Protein AF-A0A8H6C492-F1 (afdb_monomer)

Foldseek 3Di:
DDDPPVVVVVVVVVVVVVVVVVVCVLCVCVVPHDPCPDPLVPDPQWAFPDVVCVVPDDSSVRSSCCVSPVVRTDDDPPPDPDAFEAEAEALAQDFDDPPDDPVVVVVSVVSLQVLQVVVVVCCVVRVGQAYEYDANQYQPPPDDPVRVVVSVCSNQVRNPVPDDDLDDPPDPGGDSVDHHYYYDHDCRNLDDFQAEAEAEAACVLVDDDDPDCVSVVVRVVVLCCVCPPVPVPRPGEYEYEYAADDDADDPQPDGHDPDPDDPDDDDDDSPPDAHYEYEYEDVQQKDKWKFAQAPNDTHIHRDFDPHPGGIYIYIYFHDPPVVNQGKDWDDADQHFDPDPDDDTDGDGDATWIDGNVRDTDGDDD

Radius of gyration: 34.73 Å; Cα contacts (8 Å, |Δi|>4): 494; chains: 1; bounding box: 78×54×89 Å

Mean predicted aligned error: 18.66 Å

Secondary structure (DSSP, 8-state):
-PPPHHHHHHHHHHHHHHHHHHHHHHHHHHHHS-GGGSTTTTPPP--BS-HHHHHHS-HHHHHHHHHH-GGGB-----------EEEE---------TTS-HHHHHHHHHHHHHHHHHHHHHHHHH--SEEEEES-SS--TT--HHHHHHHHHHIIIII-TT---S--TT-SS--TTSPEEEEEPPHHHH--PPPEEEEE---GGGSSSPS-HHHHHHHHHHHHHHHHTSSTT--SEEEEE-SSPPP--BTTBSS-----PPS--PPPGGG---SEEEEE-SSSS-EEEEEEEETTEEEEESS----SSPPEEEEEPPP-SGGGT-EE------B----SSS----B----EEEETTTEEEE---

pLDDT: mean 71.45, std 18.24, range [24.02, 95.75]

Organism: Candida albicans (NCBI:txid5476)

Solvent-accessible surface area (backbone atoms only — not comparable to full-atom values): 21894 Å² total; per-residue (Å²): 133,84,78,52,72,70,57,49,54,51,50,55,50,50,51,51,51,51,52,52,49,50,53,40,72,74,42,38,63,66,75,77,40,64,61,86,80,34,89,67,53,90,47,79,90,51,56,45,65,48,63,67,53,61,74,75,42,58,66,70,56,39,30,55,48,26,72,74,35,62,90,42,34,47,80,74,86,73,86,66,90,69,86,41,72,43,80,43,69,56,69,51,52,72,86,81,55,97,84,54,51,69,71,57,50,51,48,47,52,50,49,40,45,49,52,14,49,50,46,56,50,47,47,72,74,63,66,39,56,30,35,36,36,65,10,25,52,28,69,50,54,97,57,53,73,69,56,51,48,54,44,52,50,44,49,42,68,39,36,44,74,85,74,66,72,55,75,49,100,89,50,99,62,65,53,80,93,50,43,49,75,45,82,48,82,26,66,41,40,77,33,88,61,68,52,77,44,81,43,81,44,77,52,70,52,73,49,80,87,65,96,54,63,67,55,32,53,50,53,50,52,51,53,48,38,52,53,70,63,55,62,57,77,70,81,42,42,37,40,40,38,33,50,67,64,78,90,60,64,71,74,77,48,77,75,55,81,88,76,81,71,73,89,89,76,80,83,80,79,84,77,82,67,73,49,37,40,36,41,24,29,82,75,35,70,43,43,72,35,21,35,25,33,52,97,94,39,80,46,68,36,82,57,85,56,99,40,91,42,65,49,31,39,39,39,30,45,20,29,72,51,80,92,50,51,27,47,51,70,36,83,58,58,72,52,75,64,88,54,98,70,93,56,84,66,80,56,85,56,64,46,46,35,46,40,75,82,83,52,71,50,80,63,87,132

Nearest PDB structures (foldseek):
  4fgs-assembly1_C  TM=3.324E-01  e=4.497E-01  Rhizobium etli CFN 42
  3j95-assembly1_A  TM=3.646E-01  e=5.135E+00  Cricetulus griseus

Structure (mmCIF, N/CA/C/O backbone):
data_AF-A0A8H6C492-F1
#
_entry.id   AF-A0A8H6C492-F1
#
loop_
_atom_site.group_PDB
_atom_site.id
_atom_site.type_symbol
_atom_site.label_atom_id
_atom_site.label_alt_id
_atom_site.label_comp_id
_atom_site.label_asym_id
_atom_site.label_entity_id
_atom_site.label_seq_id
_atom_site.pdbx_PDB_ins_code
_atom_site.Cartn_x
_atom_site.Cartn_y
_atom_site.Cartn_z
_atom_site.occupancy
_atom_site.B_iso_or_equiv
_atom_site.auth_seq_id
_atom_site.auth_comp_id
_atom_site.auth_asym_id
_atom_site.auth_atom_id
_atom_site.pdbx_PDB_model_num
ATOM 1 N N . MET A 1 1 ? 28.343 -29.530 -36.010 1.00 50.66 1 MET A N 1
ATOM 2 C CA . MET A 1 1 ? 27.289 -29.736 -37.029 1.00 50.66 1 MET A CA 1
ATOM 3 C C . MET A 1 1 ? 27.347 -28.571 -38.001 1.00 50.66 1 MET A C 1
ATOM 5 O O . MET A 1 1 ? 27.174 -27.442 -37.563 1.00 50.66 1 MET A O 1
ATOM 9 N N . ALA A 1 2 ? 27.680 -28.812 -39.270 1.00 68.75 2 ALA A N 1
ATOM 10 C CA . ALA A 1 2 ? 27.713 -27.751 -40.275 1.00 68.75 2 ALA A CA 1
ATOM 11 C C . ALA A 1 2 ? 26.275 -27.343 -40.634 1.00 68.75 2 ALA A C 1
ATOM 13 O O . ALA A 1 2 ? 25.444 -28.198 -40.939 1.00 68.75 2 ALA A O 1
ATOM 14 N N . ILE A 1 3 ? 25.977 -26.046 -40.549 1.00 74.38 3 ILE A N 1
ATOM 15 C CA . ILE A 1 3 ? 24.669 -25.483 -40.901 1.00 74.38 3 ILE A CA 1
ATOM 16 C C . ILE A 1 3 ? 24.440 -25.702 -42.402 1.00 74.38 3 ILE A C 1
ATOM 18 O O . ILE A 1 3 ? 25.316 -25.412 -43.216 1.00 74.38 3 ILE A O 1
ATOM 22 N N . SER A 1 4 ? 23.266 -26.225 -42.769 1.00 89.00 4 SER A N 1
ATOM 23 C CA . SER A 1 4 ? 22.880 -26.433 -44.170 1.00 89.00 4 SER A CA 1
ATOM 24 C C . SER A 1 4 ? 23.018 -25.130 -44.976 1.00 89.00 4 SER A C 1
ATOM 26 O O . SER A 1 4 ? 22.599 -24.080 -44.481 1.00 89.00 4 SER A O 1
ATOM 28 N N . PRO A 1 5 ? 23.517 -25.165 -46.229 1.00 87.50 5 PRO A N 1
ATOM 29 C CA . PRO A 1 5 ? 23.661 -23.973 -47.071 1.00 87.50 5 PRO A CA 1
ATOM 30 C C . PRO A 1 5 ? 22.364 -23.165 -47.212 1.00 87.50 5 PRO A C 1
ATOM 32 O O . PRO A 1 5 ? 22.397 -21.939 -47.258 1.00 87.50 5 PRO A O 1
ATOM 35 N N . LYS A 1 6 ? 21.209 -23.847 -47.208 1.00 88.38 6 LYS A N 1
ATOM 36 C CA . LYS A 1 6 ? 19.886 -23.206 -47.258 1.00 88.38 6 LYS A CA 1
ATOM 37 C C . LYS A 1 6 ? 19.548 -22.454 -45.969 1.00 88.38 6 LYS A C 1
ATOM 39 O O . LYS A 1 6 ? 18.967 -21.378 -46.028 1.00 88.38 6 LYS A O 1
ATOM 44 N N . ILE A 1 7 ? 19.926 -23.008 -44.815 1.00 89.06 7 ILE A N 1
ATOM 45 C CA . ILE A 1 7 ? 19.721 -22.363 -43.511 1.00 89.06 7 ILE A CA 1
ATOM 46 C C . ILE A 1 7 ? 20.657 -21.160 -43.380 1.00 89.06 7 ILE A C 1
ATOM 48 O O . ILE A 1 7 ? 20.220 -20.108 -42.931 1.00 89.06 7 ILE A O 1
ATOM 52 N N . LYS A 1 8 ? 21.909 -21.276 -43.841 1.00 91.62 8 LYS A N 1
ATOM 53 C CA . LYS A 1 8 ? 22.848 -20.149 -43.867 1.00 91.62 8 LYS A CA 1
ATOM 54 C C . LYS A 1 8 ? 22.315 -18.990 -44.718 1.00 91.62 8 LYS A C 1
ATOM 56 O O . LYS A 1 8 ? 22.259 -17.874 -44.227 1.00 91.62 8 LYS A O 1
ATOM 61 N N . ALA A 1 9 ? 21.836 -19.268 -45.932 1.00 92.06 9 ALA A N 1
ATOM 62 C CA . ALA A 1 9 ? 21.255 -18.240 -46.799 1.00 92.06 9 ALA A CA 1
ATOM 63 C C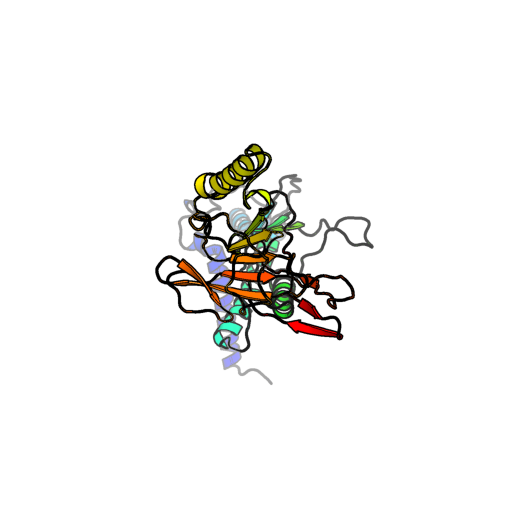 . ALA A 1 9 ? 20.027 -17.548 -46.172 1.00 92.06 9 ALA A C 1
ATOM 65 O O . ALA A 1 9 ? 19.858 -16.342 -46.320 1.00 92.06 9 ALA A O 1
ATOM 66 N N . LEU A 1 10 ? 19.188 -18.296 -45.444 1.00 93.62 10 LEU A N 1
ATOM 67 C CA . LEU A 1 10 ? 18.054 -17.742 -44.696 1.00 93.62 10 LEU A CA 1
ATOM 68 C C . LEU A 1 10 ? 18.497 -16.836 -43.542 1.00 93.62 10 LEU A C 1
ATOM 70 O O . LEU A 1 10 ? 17.907 -15.777 -43.344 1.00 93.62 10 LEU A O 1
ATOM 74 N N . VAL A 1 11 ? 19.527 -17.240 -42.796 1.00 92.88 11 VAL A N 1
ATOM 75 C CA . VAL A 1 11 ? 20.102 -16.429 -41.714 1.00 92.88 11 VAL A CA 1
ATOM 76 C C . VAL A 1 11 ? 20.722 -15.155 -42.281 1.00 92.88 11 VAL A C 1
ATOM 78 O O . VAL A 1 11 ? 20.399 -14.076 -41.797 1.00 92.88 11 VAL A O 1
ATOM 81 N N . ASP A 1 12 ? 21.521 -15.262 -43.344 1.00 93.94 12 ASP A N 1
ATOM 82 C CA . ASP A 1 12 ? 22.146 -14.112 -44.003 1.00 93.94 12 ASP A CA 1
ATOM 83 C C . ASP A 1 12 ? 21.075 -13.124 -44.506 1.00 93.94 12 ASP A C 1
ATOM 85 O O . ASP A 1 12 ? 21.171 -11.921 -44.262 1.00 93.94 12 ASP A O 1
ATOM 89 N N . LEU A 1 13 ? 19.999 -13.627 -45.125 1.00 95.19 13 LEU A N 1
ATOM 90 C CA . LEU A 1 13 ? 18.864 -12.808 -45.556 1.00 95.19 13 LEU A CA 1
ATOM 91 C C . LEU A 1 13 ? 18.167 -12.120 -44.373 1.00 95.19 13 LEU A C 1
ATOM 93 O O . LEU A 1 13 ? 17.889 -10.923 -44.438 1.00 95.19 13 LEU A O 1
ATOM 97 N N . ALA A 1 14 ? 17.900 -12.850 -43.288 1.00 93.94 14 ALA A N 1
ATOM 98 C CA . ALA A 1 14 ? 17.276 -12.291 -42.090 1.00 93.94 14 ALA A CA 1
ATOM 99 C C . ALA A 1 14 ? 18.156 -11.211 -41.441 1.00 93.94 14 ALA A C 1
ATOM 101 O O . ALA A 1 14 ? 17.642 -10.181 -41.007 1.00 93.94 14 ALA A O 1
ATOM 102 N N . THR A 1 15 ? 19.477 -11.401 -41.424 1.00 94.50 15 THR A N 1
ATOM 103 C CA . THR A 1 15 ? 20.434 -10.400 -40.942 1.00 94.50 15 THR A CA 1
ATOM 104 C C . THR A 1 15 ? 20.431 -9.153 -41.822 1.00 94.50 15 THR A C 1
ATOM 106 O O . THR A 1 15 ? 20.362 -8.047 -41.291 1.00 94.50 15 THR A O 1
ATOM 109 N N . VAL A 1 16 ? 20.435 -9.301 -43.151 1.00 95.75 16 VAL A N 1
ATOM 110 C CA . VAL A 1 16 ? 20.345 -8.157 -44.076 1.00 95.75 16 VAL A CA 1
ATOM 111 C C . VAL A 1 16 ? 19.038 -7.390 -43.866 1.00 95.75 16 VAL A C 1
ATOM 113 O O . VAL A 1 16 ? 19.063 -6.168 -43.734 1.00 95.75 16 VAL A O 1
ATOM 116 N N . ILE A 1 17 ? 17.907 -8.093 -43.756 1.00 94.44 17 ILE A N 1
ATOM 117 C CA . ILE A 1 17 ? 16.604 -7.476 -43.473 1.00 94.44 17 ILE A CA 1
ATOM 118 C C . ILE A 1 17 ? 16.629 -6.743 -42.127 1.00 94.44 17 ILE A C 1
ATOM 120 O O . ILE A 1 17 ? 16.149 -5.615 -42.042 1.00 94.44 17 ILE A O 1
ATOM 124 N N . ALA A 1 18 ? 17.222 -7.335 -41.088 1.00 92.25 18 ALA A N 1
ATOM 125 C CA . ALA A 1 18 ? 17.340 -6.702 -39.778 1.00 92.25 18 ALA A CA 1
ATOM 126 C C . ALA A 1 18 ? 18.204 -5.431 -39.820 1.00 92.25 18 ALA A C 1
ATOM 128 O O . ALA A 1 18 ? 17.845 -4.436 -39.190 1.00 92.25 18 ALA A O 1
ATOM 129 N N . ILE A 1 19 ? 19.309 -5.433 -40.573 1.00 93.00 19 ILE A N 1
ATOM 130 C CA . ILE A 1 19 ? 20.158 -4.248 -40.770 1.00 93.00 19 ILE A CA 1
ATOM 131 C C . ILE A 1 19 ? 19.373 -3.149 -41.494 1.00 93.00 19 ILE A C 1
ATOM 133 O O . ILE A 1 19 ? 19.362 -2.007 -41.035 1.00 93.00 19 ILE A O 1
ATOM 137 N N . LEU A 1 20 ? 18.672 -3.494 -42.579 1.00 92.12 20 LEU A N 1
ATOM 138 C CA . LEU A 1 20 ? 17.857 -2.546 -43.345 1.00 92.12 20 LEU A CA 1
ATOM 139 C C . LEU A 1 20 ? 16.705 -1.973 -42.513 1.00 92.12 20 LEU A C 1
ATOM 141 O O . LEU A 1 20 ? 16.455 -0.773 -42.573 1.00 92.12 20 LEU A O 1
ATOM 145 N N . LEU A 1 21 ? 16.038 -2.798 -41.703 1.00 91.75 21 LEU A N 1
ATOM 146 C CA . LEU A 1 21 ? 14.983 -2.354 -40.790 1.00 91.75 21 LEU A CA 1
ATOM 147 C C . LEU A 1 21 ? 15.521 -1.441 -39.693 1.00 91.75 21 LEU A C 1
ATOM 149 O O . LEU A 1 21 ? 14.893 -0.430 -39.404 1.00 91.75 21 LEU A O 1
ATOM 153 N N . ASN A 1 22 ? 16.675 -1.755 -39.099 1.00 87.75 22 ASN A N 1
ATOM 154 C CA . ASN A 1 22 ? 17.296 -0.868 -38.115 1.00 87.75 22 ASN A CA 1
ATOM 155 C C . ASN A 1 22 ? 17.649 0.476 -38.754 1.00 87.75 22 ASN A C 1
ATOM 157 O O . ASN A 1 22 ? 17.287 1.516 -38.212 1.00 87.75 22 ASN A O 1
ATOM 161 N N . PHE A 1 23 ? 18.283 0.463 -39.930 1.00 88.06 23 PHE A N 1
ATOM 162 C CA . PHE A 1 23 ? 18.570 1.688 -40.674 1.00 88.06 23 PHE A CA 1
ATOM 163 C C . PHE A 1 23 ? 17.286 2.478 -40.953 1.00 88.06 23 PHE A C 1
ATOM 165 O O . PHE A 1 23 ? 17.216 3.667 -40.658 1.00 88.06 23 PHE A O 1
ATOM 172 N N . PHE A 1 24 ? 16.237 1.808 -41.433 1.00 88.94 24 PHE A N 1
ATOM 173 C CA . PHE A 1 24 ? 14.946 2.443 -41.640 1.00 88.94 24 PHE A CA 1
ATOM 174 C C . PHE A 1 24 ? 14.410 3.049 -40.342 1.00 88.94 24 PHE A C 1
ATOM 176 O O . PHE A 1 24 ? 14.103 4.222 -40.343 1.00 88.94 24 PHE A O 1
ATOM 183 N N . VAL A 1 25 ? 14.368 2.343 -39.213 1.00 85.75 25 VAL A N 1
ATOM 184 C CA . VAL A 1 25 ? 13.825 2.884 -37.949 1.00 85.75 25 VAL A CA 1
ATOM 185 C C . VAL A 1 25 ? 14.547 4.155 -37.482 1.00 85.75 25 VAL A C 1
ATOM 187 O O . VAL A 1 25 ? 13.892 5.060 -36.971 1.00 85.75 25 VAL A O 1
ATOM 190 N N . TYR A 1 26 ? 15.864 4.260 -37.672 1.00 82.69 26 TYR A N 1
ATOM 191 C CA . TYR A 1 26 ? 16.614 5.460 -37.279 1.00 82.69 26 TYR A CA 1
ATOM 192 C C . TYR A 1 26 ? 16.479 6.619 -38.275 1.00 82.69 26 TYR A C 1
ATOM 194 O O . TYR A 1 26 ? 16.506 7.779 -37.873 1.00 82.69 26 TYR A O 1
ATOM 202 N N . PHE A 1 27 ? 16.306 6.327 -39.564 1.00 85.19 27 PHE A N 1
ATOM 203 C CA . PHE A 1 27 ? 16.286 7.345 -40.618 1.00 85.19 27 PHE A CA 1
ATOM 204 C C . PHE A 1 27 ? 14.916 7.519 -41.286 1.00 85.19 27 PHE A C 1
ATOM 206 O O . PHE A 1 27 ? 14.783 8.356 -42.176 1.00 85.19 27 PHE A O 1
ATOM 213 N N . TYR A 1 28 ? 13.876 6.798 -40.847 1.00 85.69 28 TYR A N 1
ATOM 214 C CA . TYR A 1 28 ? 12.549 6.842 -41.464 1.00 85.69 28 TYR A CA 1
ATOM 215 C C . TYR A 1 28 ? 12.003 8.264 -41.546 1.00 85.69 28 TYR A C 1
ATOM 217 O O . TYR A 1 28 ? 11.461 8.577 -42.603 1.00 85.69 28 TYR A O 1
ATOM 225 N N . PRO A 1 29 ? 12.169 9.157 -40.540 1.00 81.75 29 PRO A N 1
ATOM 226 C CA . PRO A 1 29 ? 11.608 10.493 -40.645 1.00 81.75 29 PRO A CA 1
ATOM 227 C C . PRO A 1 29 ? 12.196 11.264 -41.833 1.00 81.75 29 PRO A C 1
ATOM 229 O O . PRO A 1 29 ? 11.441 11.978 -42.477 1.00 81.75 29 PRO A O 1
ATOM 232 N N . ASP A 1 30 ? 13.476 11.045 -42.167 1.00 80.69 30 ASP A N 1
ATOM 233 C CA . ASP A 1 30 ? 14.164 11.627 -43.335 1.00 80.69 30 ASP A CA 1
ATOM 234 C C . ASP A 1 30 ? 13.737 10.965 -44.649 1.00 80.69 30 ASP A C 1
ATOM 236 O O . ASP A 1 30 ? 13.636 11.615 -45.682 1.00 80.69 30 ASP A O 1
ATOM 240 N N . ILE A 1 31 ? 13.503 9.650 -44.611 1.00 84.50 31 ILE A N 1
ATOM 241 C CA . ILE A 1 31 ? 13.160 8.851 -45.793 1.00 84.50 31 ILE A CA 1
ATOM 242 C C . ILE A 1 31 ? 11.726 9.143 -46.253 1.00 84.50 31 ILE A C 1
ATOM 244 O O . ILE A 1 31 ? 11.464 9.149 -47.455 1.00 84.50 31 ILE A O 1
ATOM 248 N N . VAL A 1 32 ? 10.789 9.348 -45.317 1.00 88.38 32 VAL A N 1
ATOM 249 C CA . VAL A 1 32 ? 9.356 9.483 -45.637 1.00 88.38 32 VAL A CA 1
ATOM 250 C C . VAL A 1 32 ? 8.801 10.902 -45.512 1.00 88.38 32 VAL A C 1
ATOM 252 O O . VAL A 1 32 ? 7.682 11.130 -45.968 1.00 88.38 32 VAL A O 1
ATOM 255 N N . ASN A 1 33 ? 9.535 11.858 -44.926 1.00 83.88 33 ASN A N 1
ATOM 256 C CA . ASN A 1 33 ? 9.077 13.246 -44.798 1.00 83.88 33 ASN A CA 1
ATOM 257 C C . ASN A 1 33 ? 10.044 14.246 -45.451 1.00 83.88 33 ASN A C 1
ATOM 259 O O . ASN A 1 33 ? 11.243 13.993 -45.522 1.00 83.88 33 ASN A O 1
ATOM 263 N N . PRO A 1 34 ? 9.549 15.425 -45.874 1.00 84.62 34 PRO A N 1
ATOM 264 C CA . PRO A 1 34 ? 10.407 16.548 -46.242 1.00 84.62 34 PRO A CA 1
ATOM 265 C C . PRO A 1 34 ? 11.320 16.963 -45.082 1.00 84.62 34 PRO A C 1
ATOM 267 O O . PRO A 1 34 ? 10.886 16.976 -43.926 1.00 84.62 34 PRO A O 1
ATOM 270 N N . THR A 1 35 ? 12.550 17.380 -45.400 1.00 77.12 35 THR A N 1
ATOM 271 C CA . THR A 1 35 ? 13.584 17.753 -44.420 1.00 77.12 35 THR A CA 1
ATOM 272 C C . THR A 1 35 ? 13.089 18.776 -43.398 1.00 77.12 35 THR A C 1
ATOM 274 O O . THR A 1 35 ? 13.396 18.639 -42.223 1.00 77.12 35 THR A O 1
ATOM 277 N N . GLU A 1 36 ? 12.253 19.733 -43.811 1.00 82.12 36 GLU A N 1
ATOM 278 C CA . GLU A 1 36 ? 11.672 20.795 -42.968 1.00 82.12 36 GLU A CA 1
ATOM 279 C C . GLU A 1 36 ? 10.855 20.284 -41.770 1.00 82.12 36 GLU A C 1
ATOM 281 O O . GLU A 1 36 ? 10.682 20.996 -40.784 1.00 82.12 36 GLU A O 1
ATOM 286 N N . LYS A 1 37 ? 10.338 19.052 -41.847 1.00 79.12 37 LYS A N 1
ATOM 287 C CA . LYS A 1 37 ? 9.547 18.424 -40.777 1.00 79.12 37 LYS A CA 1
ATOM 288 C C . LYS A 1 37 ? 10.388 17.589 -39.815 1.00 79.12 37 LYS A C 1
ATOM 290 O O . LYS A 1 37 ? 9.838 16.986 -38.895 1.00 79.12 37 LYS A O 1
ATOM 295 N N . CYS A 1 38 ? 11.691 17.496 -40.049 1.00 78.56 38 CYS A N 1
ATOM 296 C CA . CYS A 1 38 ? 12.574 16.655 -39.261 1.00 78.56 38 CYS A CA 1
ATOM 297 C C . CYS A 1 38 ? 13.261 17.454 -38.153 1.00 78.56 38 CYS A C 1
ATOM 299 O O . CYS A 1 38 ? 13.630 18.608 -38.343 1.00 78.56 38 CYS A O 1
ATOM 301 N N . ASN A 1 39 ? 13.524 16.804 -37.017 1.00 69.19 39 ASN A N 1
ATOM 302 C CA . ASN A 1 39 ? 14.159 17.436 -35.852 1.00 69.19 39 ASN A CA 1
ATOM 303 C C . ASN A 1 39 ? 15.586 17.956 -36.116 1.00 69.19 39 ASN A C 1
ATOM 305 O O . ASN A 1 39 ? 16.114 18.712 -35.308 1.00 69.19 39 ASN A O 1
ATOM 309 N N . TRP A 1 40 ? 16.226 17.544 -37.215 1.00 76.69 40 TRP A N 1
ATOM 310 C CA . TRP A 1 40 ? 17.537 18.050 -37.634 1.00 76.69 40 TRP A CA 1
ATOM 311 C C . TRP A 1 40 ? 17.466 19.289 -38.538 1.00 76.69 40 TRP A C 1
ATOM 313 O O . TRP A 1 40 ? 18.508 19.868 -38.838 1.00 76.69 40 TRP A O 1
ATOM 323 N N . TYR A 1 41 ? 16.281 19.720 -38.981 1.00 75.62 41 TYR A N 1
ATOM 324 C CA . TYR A 1 41 ? 16.134 20.959 -39.743 1.00 75.62 41 TYR A CA 1
ATOM 325 C C . TYR A 1 41 ? 16.502 22.162 -38.869 1.00 75.62 41 TYR A C 1
ATOM 327 O O . TYR A 1 41 ? 15.907 22.365 -37.814 1.00 75.62 41 TYR A O 1
ATOM 335 N N . ASN A 1 42 ? 17.502 22.939 -39.296 1.00 77.88 42 ASN A N 1
ATOM 336 C CA . ASN A 1 42 ? 18.112 24.030 -38.522 1.00 77.88 42 ASN A CA 1
ATOM 337 C C . ASN A 1 42 ? 18.696 23.610 -37.159 1.00 77.88 42 ASN A C 1
ATOM 339 O O . ASN A 1 42 ? 18.885 24.458 -36.285 1.00 77.88 42 ASN A O 1
ATOM 343 N N . ALA A 1 43 ? 18.993 22.322 -36.954 1.00 75.94 43 ALA A N 1
ATOM 344 C CA . ALA A 1 43 ? 19.703 21.899 -35.755 1.00 75.94 43 ALA A CA 1
ATOM 345 C C . ALA A 1 43 ? 21.140 22.459 -35.761 1.00 75.94 43 ALA A C 1
ATOM 347 O O . ALA A 1 43 ? 21.766 22.519 -36.823 1.00 75.94 43 ALA A O 1
ATOM 348 N N . PRO A 1 44 ? 21.681 22.862 -34.597 1.00 80.00 44 PRO A N 1
ATOM 349 C CA . PRO A 1 44 ? 23.054 23.343 -34.503 1.00 80.00 44 PRO A CA 1
ATOM 350 C C . PRO A 1 44 ? 24.032 22.251 -34.937 1.00 80.00 44 PRO A C 1
ATOM 352 O O . PRO A 1 44 ? 23.867 21.095 -34.539 1.00 80.00 44 PRO A O 1
ATOM 355 N N . GLU A 1 45 ? 25.056 22.620 -35.710 1.00 81.50 45 GLU A N 1
ATOM 356 C CA . GLU A 1 45 ? 26.087 21.681 -36.156 1.00 81.50 45 GLU A CA 1
ATOM 357 C C . GLU A 1 45 ? 26.743 20.977 -34.962 1.00 81.50 45 GLU A C 1
ATOM 359 O O . GLU A 1 45 ? 27.189 21.602 -34.001 1.00 81.50 45 GLU A O 1
ATOM 364 N N . GLN A 1 46 ? 26.771 19.651 -35.021 1.00 82.12 46 GLN A N 1
ATOM 365 C CA . GLN A 1 46 ? 27.345 18.752 -34.037 1.00 82.12 46 GLN A CA 1
ATOM 366 C C . GLN A 1 46 ? 28.509 18.000 -34.671 1.00 82.12 46 GLN A C 1
ATOM 368 O O . GLN A 1 46 ? 28.438 17.529 -35.807 1.00 82.12 46 GLN A O 1
ATOM 373 N N . LYS A 1 47 ? 29.573 17.811 -33.897 1.00 85.62 47 LYS A N 1
ATOM 374 C CA . LYS A 1 47 ? 30.702 16.973 -34.293 1.00 85.62 47 LYS A CA 1
ATOM 375 C C . LYS A 1 47 ? 30.609 15.607 -33.639 1.00 85.62 47 LYS A C 1
ATOM 377 O O . LYS A 1 47 ? 30.046 15.442 -32.553 1.00 85.62 47 LYS A O 1
ATOM 382 N N . SER A 1 48 ? 31.172 14.608 -34.309 1.00 86.44 48 SER A N 1
ATOM 383 C CA . SER A 1 48 ? 31.369 13.300 -33.707 1.00 86.44 48 SER A CA 1
ATOM 384 C C . SER A 1 48 ? 32.663 13.251 -32.895 1.00 86.44 48 SER A C 1
ATOM 386 O O . SER A 1 48 ? 33.678 13.805 -33.313 1.00 86.44 48 SER A O 1
ATOM 388 N N . LYS A 1 49 ? 32.667 12.475 -31.805 1.00 87.44 49 LYS A N 1
ATOM 389 C CA . LYS A 1 49 ? 33.874 12.062 -31.067 1.00 87.44 49 LYS A CA 1
ATOM 390 C C . LYS A 1 49 ? 34.925 11.395 -31.971 1.00 87.44 49 LYS A C 1
ATOM 392 O O . LYS A 1 49 ? 36.112 11.403 -31.654 1.00 87.44 49 LYS A O 1
ATOM 397 N N . TYR A 1 50 ? 34.505 10.791 -33.086 1.00 87.62 50 TYR A N 1
ATOM 398 C CA . TYR A 1 50 ? 35.403 10.128 -34.028 1.00 87.62 50 TYR A CA 1
ATOM 399 C C . TYR A 1 50 ? 35.759 11.058 -35.189 1.00 87.62 50 TYR A C 1
ATOM 401 O O . TYR A 1 50 ? 34.957 11.285 -36.095 1.00 87.62 50 TYR A O 1
ATOM 409 N N . THR A 1 51 ? 37.008 11.522 -35.210 1.00 85.81 51 THR A N 1
ATOM 410 C CA . THR A 1 51 ? 37.549 12.415 -36.250 1.00 85.81 51 THR A CA 1
ATOM 411 C C . THR A 1 51 ? 37.407 11.853 -37.667 1.00 85.81 51 THR A C 1
ATOM 413 O O . THR A 1 51 ? 37.181 12.609 -38.607 1.00 85.81 51 THR A O 1
ATOM 416 N N . PHE A 1 52 ? 37.459 10.527 -37.834 1.00 89.69 52 PHE A N 1
ATOM 417 C CA . PHE A 1 52 ? 37.223 9.870 -39.122 1.00 89.69 52 PHE A CA 1
ATOM 418 C C . PHE A 1 52 ? 35.832 10.175 -39.698 1.00 89.69 52 PHE A C 1
ATOM 420 O O . PHE A 1 52 ? 35.724 10.405 -40.900 1.00 89.69 52 PHE A O 1
ATOM 427 N N . LEU A 1 53 ? 34.783 10.206 -38.868 1.00 86.62 53 LEU A N 1
ATOM 428 C CA . LEU A 1 53 ? 33.424 10.503 -39.333 1.00 86.62 53 LEU A CA 1
ATOM 429 C C . LEU A 1 53 ? 33.313 11.960 -39.783 1.00 86.62 53 LEU A C 1
ATOM 431 O O . LEU A 1 53 ? 32.760 12.222 -40.843 1.00 86.62 53 LEU A O 1
ATOM 435 N N . ASN A 1 54 ? 33.920 12.881 -39.033 1.00 86.44 54 ASN A N 1
ATOM 436 C CA . ASN A 1 54 ? 33.911 14.310 -39.357 1.00 86.44 54 ASN A CA 1
ATOM 437 C C . ASN A 1 54 ? 34.676 14.627 -40.653 1.00 86.44 54 ASN A C 1
ATOM 439 O O . ASN A 1 54 ? 34.312 15.553 -41.367 1.00 86.44 54 ASN A O 1
ATOM 443 N N . ASN A 1 55 ? 35.731 13.865 -40.958 1.00 88.25 55 ASN A N 1
ATOM 444 C CA . ASN A 1 55 ? 36.586 14.122 -42.119 1.00 88.25 55 ASN A CA 1
ATOM 445 C C . ASN A 1 55 ? 36.094 13.447 -43.410 1.00 88.25 55 ASN A C 1
ATOM 447 O O . ASN A 1 55 ? 36.466 13.888 -44.493 1.00 88.25 55 ASN A O 1
ATOM 451 N N . ASN A 1 56 ? 35.314 12.363 -43.310 1.00 91.00 56 ASN A N 1
ATOM 452 C CA . ASN A 1 56 ? 34.925 11.546 -44.468 1.00 91.00 56 ASN A CA 1
ATOM 453 C C . ASN A 1 56 ? 33.431 11.610 -44.813 1.00 91.00 56 ASN A C 1
ATOM 455 O O . ASN A 1 56 ? 33.041 11.101 -45.863 1.00 91.00 56 ASN A O 1
ATOM 459 N N . LEU A 1 57 ? 32.589 12.201 -43.960 1.00 88.81 57 LEU A N 1
ATOM 460 C CA . LEU A 1 57 ? 31.157 12.356 -44.218 1.00 88.81 57 LEU A CA 1
ATOM 461 C C . LEU A 1 57 ? 30.773 13.838 -44.326 1.00 88.81 57 LEU A C 1
ATOM 463 O O . LEU A 1 57 ? 31.360 14.667 -43.632 1.00 88.81 57 LEU A O 1
ATOM 467 N N . PRO A 1 58 ? 29.767 14.186 -45.153 1.00 89.12 58 PRO A N 1
ATOM 468 C CA . PRO A 1 58 ? 29.207 15.535 -45.173 1.00 89.12 58 PRO A CA 1
ATOM 469 C C . PRO A 1 58 ? 28.677 15.945 -43.794 1.00 89.12 58 PRO A C 1
ATOM 471 O O . PRO A 1 58 ? 28.096 15.113 -43.091 1.00 89.12 58 PRO A O 1
ATOM 474 N N . THR A 1 59 ? 28.797 17.227 -43.442 1.00 83.19 59 THR A N 1
ATOM 475 C CA . THR A 1 59 ? 28.371 17.772 -42.139 1.00 83.19 59 THR A CA 1
ATOM 476 C C . THR A 1 59 ? 26.917 17.428 -41.805 1.00 83.19 59 THR A C 1
ATOM 478 O O . THR A 1 59 ? 26.621 17.022 -40.685 1.00 83.19 59 THR A O 1
ATOM 481 N N . ASP A 1 60 ? 26.019 17.459 -42.794 1.00 84.06 60 ASP A N 1
ATOM 482 C CA . ASP A 1 60 ? 24.615 17.060 -42.629 1.00 84.06 60 ASP A CA 1
ATOM 483 C C . ASP A 1 60 ? 24.452 15.597 -42.203 1.00 84.06 60 ASP A C 1
ATOM 485 O O . ASP A 1 60 ? 23.619 15.270 -41.357 1.00 84.06 60 ASP A O 1
ATOM 489 N N . TRP A 1 61 ? 25.258 14.696 -42.770 1.00 85.44 61 TRP A N 1
ATOM 490 C CA . TRP A 1 61 ? 25.235 13.278 -42.417 1.00 85.44 61 TRP A CA 1
ATOM 491 C C . TRP A 1 61 ? 25.833 13.032 -41.038 1.00 85.44 61 TRP A C 1
ATOM 493 O O . TRP A 1 61 ? 25.301 12.214 -40.287 1.00 85.44 61 TRP A O 1
ATOM 503 N N . VAL A 1 62 ? 26.889 13.764 -40.678 1.00 87.06 62 VAL A N 1
ATOM 504 C CA . VAL A 1 62 ? 27.459 13.734 -39.325 1.00 87.06 62 VAL A CA 1
ATOM 505 C C . VAL A 1 62 ? 26.421 14.208 -38.306 1.00 87.06 62 VAL A C 1
ATOM 507 O O . VAL A 1 62 ? 26.183 13.502 -37.329 1.00 87.06 62 VAL A O 1
ATOM 510 N N . ASN A 1 63 ? 25.717 15.312 -38.574 1.00 85.62 63 ASN A N 1
ATOM 511 C CA . ASN A 1 63 ? 24.634 15.815 -37.724 1.00 85.62 63 ASN A CA 1
ATOM 512 C C . ASN A 1 63 ? 23.517 14.784 -37.544 1.00 85.62 63 ASN A C 1
ATOM 514 O O . ASN A 1 63 ? 23.142 14.467 -36.414 1.00 85.62 63 ASN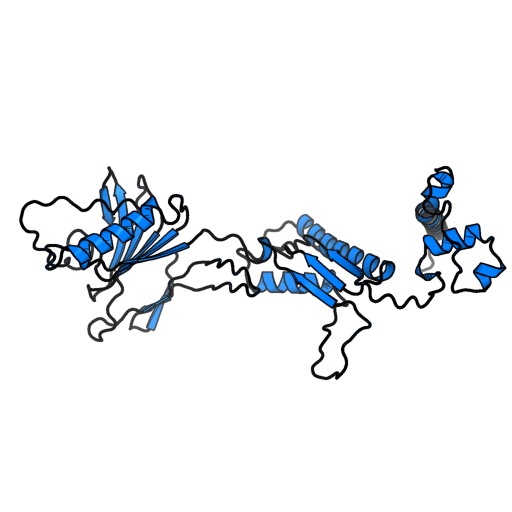 A O 1
ATOM 518 N N . LYS A 1 64 ? 23.013 14.207 -38.642 1.00 86.88 64 LYS A N 1
ATOM 519 C CA . LYS A 1 64 ? 21.963 13.175 -38.593 1.00 86.88 64 LYS A CA 1
ATOM 520 C C . LYS A 1 64 ? 22.411 11.933 -37.821 1.00 86.88 64 LYS A C 1
ATOM 522 O O . LYS A 1 64 ? 21.621 11.371 -37.061 1.00 86.88 64 LYS A O 1
ATOM 527 N N . LEU A 1 65 ? 23.662 11.502 -37.991 1.00 86.94 65 LEU A N 1
ATOM 528 C CA . LEU A 1 65 ? 24.231 10.369 -37.256 1.00 86.94 65 LEU A CA 1
ATOM 529 C C . LEU A 1 65 ? 24.361 10.677 -35.765 1.00 86.94 65 LEU A C 1
ATOM 531 O O . LEU A 1 65 ? 23.935 9.876 -34.940 1.00 86.94 65 LEU A O 1
ATOM 535 N N . VAL A 1 66 ? 24.910 11.835 -35.410 1.00 86.31 66 VAL A N 1
ATOM 536 C CA . VAL A 1 66 ? 25.141 12.233 -34.017 1.00 86.31 66 VAL A CA 1
ATOM 537 C C . VAL A 1 66 ? 23.824 12.461 -33.265 1.00 86.31 66 VAL A C 1
ATOM 539 O O . VAL A 1 66 ? 23.716 12.084 -32.099 1.00 86.31 66 VAL A O 1
ATOM 542 N N . LEU A 1 67 ? 22.797 13.005 -33.924 1.00 81.06 67 LEU A N 1
ATOM 543 C CA . LEU A 1 67 ? 21.470 13.199 -33.328 1.00 81.06 67 LEU A CA 1
ATOM 544 C C . LEU A 1 67 ? 20.719 11.876 -33.106 1.00 81.06 67 LEU A C 1
ATOM 546 O O . LEU A 1 67 ? 20.042 11.723 -32.091 1.00 81.06 67 LEU A O 1
ATOM 550 N N . ASN A 1 68 ? 20.860 10.904 -34.014 1.00 82.56 68 ASN A N 1
ATOM 551 C CA . ASN A 1 68 ? 20.274 9.568 -33.840 1.00 82.56 68 ASN A CA 1
ATOM 552 C C . ASN A 1 68 ? 21.072 8.685 -32.870 1.00 82.56 68 ASN A C 1
ATOM 554 O O . ASN A 1 68 ? 20.503 7.823 -32.195 1.00 82.56 68 ASN A O 1
ATOM 558 N N . PHE A 1 69 ? 22.382 8.916 -32.774 1.00 85.00 69 PHE A N 1
ATOM 559 C CA . PHE A 1 69 ? 23.298 8.180 -31.910 1.00 85.00 69 PHE A CA 1
ATOM 560 C C . PHE A 1 69 ? 24.079 9.150 -31.013 1.00 85.00 69 PHE A C 1
ATOM 562 O O . PHE A 1 69 ? 25.253 9.418 -31.280 1.00 85.00 69 PHE A O 1
ATOM 569 N N . PRO A 1 70 ? 23.479 9.624 -29.901 1.00 77.06 70 PRO A N 1
ATOM 570 C CA . PRO A 1 70 ? 24.131 10.551 -28.972 1.00 77.06 70 PRO A CA 1
ATOM 571 C C . PRO A 1 70 ? 25.478 10.054 -28.432 1.00 77.06 70 PRO A C 1
ATOM 573 O O . PRO A 1 70 ? 26.340 10.854 -28.096 1.00 77.06 70 PRO A O 1
ATOM 576 N N . SER A 1 71 ? 25.709 8.737 -28.408 1.00 77.81 71 SER A N 1
ATOM 577 C CA . SER A 1 71 ? 27.002 8.136 -28.051 1.00 77.81 71 SER A CA 1
ATOM 578 C C . SER A 1 71 ? 28.151 8.518 -28.992 1.00 77.81 71 SER A C 1
ATOM 580 O O . SER A 1 71 ? 29.314 8.386 -28.621 1.00 77.81 71 SER A O 1
ATOM 582 N N . LEU A 1 72 ? 27.840 8.931 -30.225 1.00 83.88 72 LEU A N 1
ATOM 583 C CA . LEU A 1 72 ? 28.815 9.405 -31.204 1.00 83.88 72 LEU A CA 1
ATOM 584 C C . LEU A 1 72 ? 29.105 10.897 -31.057 1.00 83.88 72 LEU A C 1
ATOM 586 O O . LEU A 1 72 ? 30.059 11.354 -31.684 1.00 83.88 72 LEU A O 1
ATOM 590 N N . LYS A 1 73 ? 28.307 11.639 -30.279 1.00 84.25 73 LYS A N 1
ATOM 591 C CA . LYS A 1 73 ? 28.453 13.082 -30.084 1.00 84.25 73 LYS A CA 1
ATOM 592 C C . LYS A 1 73 ? 29.769 13.395 -29.379 1.00 84.25 73 LYS A C 1
ATOM 594 O O . LYS A 1 73 ? 30.126 12.746 -28.396 1.00 84.25 73 LYS A O 1
ATOM 599 N N . GLU A 1 74 ? 30.494 14.385 -29.887 1.00 82.06 74 GLU A N 1
ATOM 600 C CA . GLU A 1 74 ? 31.592 15.001 -29.149 1.00 82.06 74 GLU A CA 1
ATOM 601 C C . GLU A 1 74 ? 30.999 15.683 -27.905 1.00 82.06 74 GLU A C 1
ATOM 603 O O . GLU A 1 74 ? 30.158 16.576 -28.016 1.00 82.06 74 GLU A O 1
ATOM 608 N N . GLN A 1 75 ? 31.347 15.194 -26.713 1.00 65.44 75 GLN A N 1
ATOM 609 C CA . GLN A 1 75 ? 30.940 15.839 -25.468 1.00 65.44 75 GLN A CA 1
ATOM 610 C C . GLN A 1 75 ? 31.723 17.144 -25.333 1.00 65.44 75 GLN A C 1
ATOM 612 O O . GLN A 1 75 ? 32.898 17.125 -24.981 1.00 65.44 75 GLN A O 1
ATOM 617 N N . GLU A 1 76 ? 31.069 18.276 -25.582 1.00 61.50 76 GLU A N 1
ATOM 618 C CA . GLU A 1 76 ? 31.471 19.510 -24.915 1.00 61.50 76 GLU A CA 1
ATOM 619 C C . GLU A 1 76 ? 31.198 19.314 -23.419 1.00 61.50 76 GLU A C 1
ATOM 621 O O . GLU A 1 76 ? 30.087 18.932 -23.038 1.00 61.50 76 GLU A O 1
ATOM 626 N N . GLU A 1 77 ? 32.207 19.531 -22.569 1.00 49.03 77 GLU A N 1
ATOM 627 C CA . GLU A 1 77 ? 32.042 19.621 -21.113 1.00 49.03 77 GLU A CA 1
ATOM 628 C C . GLU A 1 77 ? 31.206 20.863 -20.774 1.00 49.03 77 GLU A C 1
ATOM 630 O O . GLU A 1 77 ? 31.693 21.868 -20.260 1.00 49.03 77 GLU A O 1
ATOM 635 N N . VAL A 1 78 ? 29.911 20.823 -21.072 1.00 48.53 78 VAL A N 1
ATOM 636 C CA . VAL A 1 78 ? 28.961 21.751 -20.476 1.00 48.53 78 VAL A CA 1
ATOM 637 C C . VAL A 1 78 ? 28.704 21.197 -19.084 1.00 48.53 78 VAL A C 1
ATOM 639 O O . VAL A 1 78 ? 27.850 20.332 -18.887 1.00 48.53 78 VAL A O 1
ATOM 642 N N . VAL A 1 79 ? 29.491 21.666 -18.115 1.00 49.00 79 VAL A N 1
ATOM 643 C CA . VAL A 1 79 ? 29.200 21.518 -16.685 1.00 49.00 79 VAL A CA 1
ATOM 644 C C . VAL A 1 79 ? 27.939 22.340 -16.401 1.00 49.00 79 VAL A C 1
ATOM 646 O O . VAL A 1 79 ? 28.002 23.453 -15.885 1.00 49.00 79 VAL A O 1
ATOM 649 N N . SER A 1 80 ? 26.779 21.834 -16.817 1.00 50.19 80 SER A N 1
ATOM 650 C CA . SER A 1 80 ? 25.508 22.345 -16.328 1.00 50.19 80 SER A CA 1
ATOM 651 C C . SER A 1 80 ? 25.226 21.680 -14.985 1.00 50.19 80 SER A C 1
ATOM 653 O O . SER A 1 80 ? 25.202 20.456 -14.879 1.00 50.19 80 SER A O 1
ATOM 655 N N . ASN A 1 81 ? 25.005 22.505 -13.962 1.00 54.91 81 ASN A N 1
ATOM 656 C CA . ASN A 1 81 ? 24.516 22.083 -12.648 1.00 54.91 81 ASN A CA 1
ATOM 657 C C . ASN A 1 81 ? 23.013 21.738 -12.665 1.00 54.91 81 ASN A C 1
ATOM 659 O O . ASN A 1 81 ? 22.414 21.561 -11.602 1.00 54.91 81 ASN A O 1
ATOM 663 N N . ASP A 1 82 ? 22.383 21.675 -13.840 1.00 58.91 82 ASP A N 1
ATOM 664 C CA . ASP A 1 82 ? 20.956 21.412 -13.951 1.00 58.91 82 ASP A CA 1
ATOM 665 C C . ASP A 1 82 ? 20.625 19.957 -13.606 1.00 58.91 82 ASP A C 1
ATOM 667 O O . ASP A 1 82 ? 21.252 18.991 -14.053 1.00 58.91 82 ASP A O 1
ATOM 671 N N . ILE A 1 83 ? 19.589 19.796 -12.789 1.00 65.31 83 ILE A N 1
ATOM 672 C CA . ILE A 1 83 ? 19.090 18.491 -12.375 1.00 65.31 83 ILE A CA 1
ATOM 673 C C . ILE A 1 83 ? 18.382 17.840 -13.570 1.00 65.31 83 ILE A C 1
ATOM 675 O O . ILE A 1 83 ? 17.348 18.319 -14.031 1.00 65.31 83 ILE A O 1
ATOM 679 N N . HIS A 1 84 ? 18.905 16.705 -14.034 1.00 69.94 84 HIS A N 1
ATOM 680 C CA . HIS A 1 84 ? 18.315 15.917 -15.111 1.00 69.94 84 HIS A CA 1
ATOM 681 C C . HIS A 1 84 ? 17.675 14.646 -14.537 1.00 69.94 84 HIS A C 1
ATOM 683 O O . HIS A 1 84 ? 18.368 13.681 -14.207 1.00 69.94 84 HIS A O 1
ATOM 689 N N . MET A 1 85 ? 16.350 14.656 -14.364 1.00 76.25 85 MET A N 1
ATOM 690 C CA . MET A 1 85 ? 15.618 13.555 -13.725 1.00 76.25 85 MET A CA 1
ATOM 691 C C . MET A 1 85 ? 14.952 12.628 -14.745 1.00 76.25 85 MET A C 1
ATOM 693 O O . MET A 1 85 ? 14.387 13.076 -15.740 1.00 76.25 85 MET A O 1
ATOM 697 N N . LEU A 1 86 ? 14.949 11.331 -14.447 1.00 79.25 86 LEU A N 1
ATOM 698 C CA . LEU A 1 86 ? 14.183 10.309 -15.153 1.00 79.25 86 LEU A CA 1
ATOM 699 C C . LEU A 1 86 ? 13.082 9.773 -14.231 1.00 79.25 86 LEU A C 1
ATOM 701 O O . LEU A 1 86 ? 13.369 9.221 -13.171 1.00 79.25 86 LEU A O 1
ATOM 705 N N . LEU A 1 87 ? 11.824 9.927 -14.636 1.00 80.88 87 LEU A N 1
ATOM 706 C CA . LEU A 1 87 ? 10.659 9.571 -13.824 1.00 80.88 87 LEU A CA 1
ATOM 707 C C . LEU A 1 87 ? 9.970 8.318 -14.383 1.00 80.88 87 LEU A C 1
ATOM 709 O O . LEU A 1 87 ? 9.714 8.240 -15.584 1.00 80.88 87 LEU A O 1
ATOM 713 N N . PHE A 1 88 ? 9.650 7.360 -13.512 1.00 81.12 88 PHE A N 1
ATOM 714 C CA . PHE A 1 88 ? 8.890 6.147 -13.827 1.00 81.12 88 PHE A CA 1
ATOM 715 C C . PHE A 1 88 ? 7.603 6.113 -13.009 1.00 81.12 88 PHE A C 1
ATOM 717 O O . PHE A 1 88 ? 7.660 6.080 -11.787 1.00 81.12 88 PHE A O 1
ATOM 724 N N . GLY A 1 89 ? 6.450 6.120 -13.671 1.00 81.44 89 GLY A N 1
ATOM 725 C CA . GLY A 1 89 ? 5.153 5.953 -13.012 1.00 81.44 89 GLY A CA 1
ATOM 726 C C . GLY A 1 89 ? 4.708 4.497 -12.987 1.00 81.44 89 GLY A C 1
ATOM 727 O O . GLY A 1 89 ? 4.972 3.765 -13.942 1.00 81.44 89 GLY A O 1
ATOM 728 N N . ASP A 1 90 ? 4.039 4.113 -11.899 1.00 82.69 90 ASP A N 1
ATOM 729 C CA . ASP A 1 90 ? 3.157 2.943 -11.814 1.00 82.69 90 ASP A CA 1
ATOM 730 C C . ASP A 1 90 ? 3.737 1.613 -12.344 1.00 82.69 90 ASP A C 1
ATOM 732 O O . ASP A 1 90 ? 3.133 0.976 -13.214 1.00 82.69 90 ASP A O 1
ATOM 736 N N . PRO A 1 91 ? 4.897 1.131 -11.851 1.00 81.94 91 PRO A N 1
ATOM 737 C CA . PRO A 1 91 ? 5.441 -0.138 -12.330 1.00 81.94 91 PRO A CA 1
ATOM 738 C C . PRO A 1 91 ? 4.554 -1.351 -11.996 1.00 81.94 91 PRO A C 1
ATOM 740 O O . PRO A 1 91 ? 4.654 -2.368 -12.683 1.00 81.94 91 PRO A O 1
ATOM 743 N N . GLN A 1 92 ? 3.708 -1.259 -10.961 1.00 83.69 92 GLN A N 1
ATOM 744 C CA . GLN A 1 92 ? 2.660 -2.222 -10.591 1.00 83.69 92 GLN A CA 1
ATOM 745 C C . GLN A 1 92 ? 3.059 -3.703 -10.739 1.00 83.69 92 GLN A C 1
ATOM 747 O O . GLN A 1 92 ? 2.432 -4.496 -11.453 1.00 83.69 92 GLN A O 1
ATOM 752 N N . ILE A 1 93 ? 4.107 -4.115 -10.026 1.00 85.50 93 ILE A N 1
ATOM 753 C CA . ILE A 1 93 ? 4.629 -5.481 -10.068 1.00 85.50 93 ILE A CA 1
ATOM 754 C C . ILE A 1 93 ? 3.602 -6.469 -9.493 1.00 85.50 93 ILE A C 1
ATOM 756 O O . ILE A 1 93 ? 3.369 -6.571 -8.285 1.00 85.50 93 ILE A O 1
ATOM 760 N N . ASN A 1 94 ? 3.003 -7.246 -10.394 1.00 84.56 94 ASN A N 1
ATOM 761 C CA . ASN A 1 94 ? 1.925 -8.189 -10.100 1.00 84.56 94 ASN A CA 1
ATOM 762 C C . ASN A 1 94 ? 2.414 -9.492 -9.473 1.00 84.56 94 ASN A C 1
ATOM 764 O O . ASN A 1 94 ? 3.456 -10.016 -9.858 1.00 84.56 94 ASN A O 1
ATOM 768 N N . GLY A 1 95 ? 1.618 -10.073 -8.577 1.00 84.00 95 GLY A N 1
ATOM 769 C CA . GLY A 1 95 ? 1.938 -11.338 -7.918 1.00 84.00 95 GLY A CA 1
ATOM 770 C C . GLY A 1 95 ? 1.618 -12.612 -8.690 1.00 84.00 95 GLY A C 1
ATOM 771 O O . GLY A 1 95 ? 0.814 -12.619 -9.625 1.00 84.00 95 GLY A O 1
ATOM 772 N N . ASN A 1 96 ? 2.219 -13.720 -8.251 1.00 84.81 96 ASN A N 1
ATOM 773 C CA . ASN A 1 96 ? 2.024 -15.048 -8.839 1.00 84.81 96 ASN A CA 1
ATOM 774 C C . ASN A 1 96 ? 1.525 -16.051 -7.788 1.00 84.81 96 ASN A C 1
ATOM 776 O O . ASN A 1 96 ? 2.302 -16.805 -7.210 1.00 84.81 96 ASN A O 1
ATOM 780 N N . TRP A 1 97 ? 0.209 -16.104 -7.588 1.00 83.19 97 TRP A N 1
ATOM 781 C CA . TRP A 1 97 ? -0.441 -17.068 -6.701 1.00 83.19 97 TRP A CA 1
ATOM 782 C C . TRP A 1 97 ? -0.445 -18.488 -7.291 1.00 83.19 97 TRP A C 1
ATOM 784 O O . TRP A 1 97 ? -0.374 -18.650 -8.518 1.00 83.19 97 TRP A O 1
ATOM 794 N N . PRO A 1 98 ? -0.608 -19.541 -6.463 1.00 84.69 98 PRO A N 1
ATOM 795 C CA . PRO A 1 98 ? -0.783 -20.912 -6.949 1.00 84.69 98 PRO A CA 1
ATOM 796 C C . PRO A 1 98 ? -1.901 -21.048 -7.994 1.00 84.69 98 PRO A C 1
ATOM 798 O O . PRO A 1 98 ? -1.737 -21.783 -8.963 1.00 84.69 98 PRO A O 1
ATOM 801 N N . SER A 1 99 ? -2.980 -20.272 -7.853 1.00 88.06 99 SER A N 1
ATOM 802 C CA . SER A 1 99 ? -4.117 -20.210 -8.781 1.00 88.06 99 SER A CA 1
ATOM 803 C C . SER A 1 99 ? -3.881 -19.350 -10.033 1.00 88.06 99 SER A C 1
ATOM 805 O O . SER A 1 99 ? -4.667 -19.422 -10.980 1.00 88.06 99 SER A O 1
ATOM 807 N N . THR A 1 100 ? -2.816 -18.540 -10.084 1.00 86.69 100 THR A N 1
ATOM 808 C CA . THR A 1 100 ? -2.512 -17.695 -11.247 1.00 86.69 100 THR A CA 1
ATOM 809 C C . THR A 1 100 ? -2.195 -18.567 -12.459 1.00 86.69 100 THR A C 1
ATOM 811 O O . THR A 1 100 ? -1.224 -19.327 -12.450 1.00 86.69 100 THR A O 1
ATOM 814 N N . LYS A 1 101 ? -2.984 -18.411 -13.529 1.00 94.38 101 LYS A N 1
ATOM 815 C CA . LYS A 1 101 ? -2.814 -19.130 -14.802 1.00 94.38 101 LYS A CA 1
ATOM 816 C C . LYS A 1 101 ? -1.398 -18.951 -15.362 1.00 94.38 101 LYS A C 1
ATOM 818 O O . LYS A 1 101 ? -0.852 -17.849 -15.319 1.00 94.38 101 LYS A O 1
ATOM 823 N N . TYR A 1 102 ? -0.847 -19.996 -15.984 1.00 93.25 102 TYR A N 1
ATOM 824 C CA . TYR A 1 102 ? 0.496 -19.969 -16.585 1.00 93.25 102 TYR A CA 1
ATOM 825 C C . TYR A 1 102 ? 0.712 -18.800 -17.553 1.00 93.25 102 TYR A C 1
ATOM 827 O O . TYR A 1 102 ? 1.742 -18.138 -17.474 1.00 93.25 102 TYR A O 1
ATOM 835 N N . ILE A 1 103 ? -0.276 -18.490 -18.400 1.00 92.38 103 ILE A N 1
ATOM 836 C CA . ILE A 1 103 ? -0.187 -17.361 -19.337 1.00 92.38 103 ILE A CA 1
ATOM 837 C C . ILE A 1 103 ? 0.012 -16.022 -18.617 1.00 92.38 103 ILE A C 1
ATOM 839 O O . ILE A 1 103 ? 0.809 -15.202 -19.057 1.00 92.38 103 ILE A O 1
ATOM 843 N N . LYS A 1 104 ? -0.638 -15.826 -17.463 1.00 90.12 104 LYS A N 1
ATOM 844 C CA . LYS A 1 104 ? -0.494 -14.601 -16.672 1.00 90.12 104 LYS A CA 1
ATOM 845 C C . LYS A 1 104 ? 0.857 -14.542 -15.961 1.00 90.12 104 LYS A C 1
ATOM 847 O O . LYS A 1 104 ? 1.424 -13.468 -15.825 1.00 90.12 104 LYS A O 1
ATOM 852 N N . ARG A 1 105 ? 1.411 -15.686 -15.549 1.00 91.19 105 ARG A N 1
ATOM 853 C CA . ARG A 1 105 ? 2.772 -15.745 -14.987 1.00 91.19 105 ARG A CA 1
ATOM 854 C C . ARG A 1 105 ? 3.828 -15.376 -16.027 1.00 91.19 105 ARG A C 1
ATOM 856 O O . ARG A 1 105 ? 4.783 -14.683 -15.689 1.00 91.19 105 ARG A O 1
ATOM 863 N N . LEU A 1 106 ? 3.647 -15.831 -17.271 1.00 91.94 106 LEU A N 1
ATOM 864 C CA . LEU A 1 106 ? 4.520 -15.476 -18.390 1.00 91.94 106 LEU A CA 1
ATOM 865 C C . LEU A 1 106 ? 4.413 -13.985 -18.731 1.00 91.94 106 LEU A C 1
ATOM 867 O O . LEU A 1 106 ? 5.437 -13.339 -18.909 1.00 91.94 106 LEU A O 1
ATOM 871 N N . ASP A 1 107 ? 3.195 -13.442 -18.758 1.00 90.94 107 ASP A N 1
ATOM 872 C CA . ASP A 1 107 ? 2.944 -12.004 -18.909 1.00 90.94 107 ASP A CA 1
ATOM 873 C C . ASP A 1 107 ? 3.633 -11.189 -17.803 1.00 90.94 107 ASP A C 1
ATOM 875 O O . ASP A 1 107 ? 4.420 -10.296 -18.093 1.00 90.94 107 ASP A O 1
ATOM 879 N N . ASN A 1 108 ? 3.445 -11.563 -16.533 1.00 89.50 108 ASN A N 1
ATOM 880 C CA . ASN A 1 108 ? 4.117 -10.918 -15.401 1.00 89.50 108 ASN A CA 1
ATOM 881 C C . ASN A 1 108 ? 5.649 -10.971 -15.542 1.00 89.50 108 ASN A C 1
ATOM 883 O 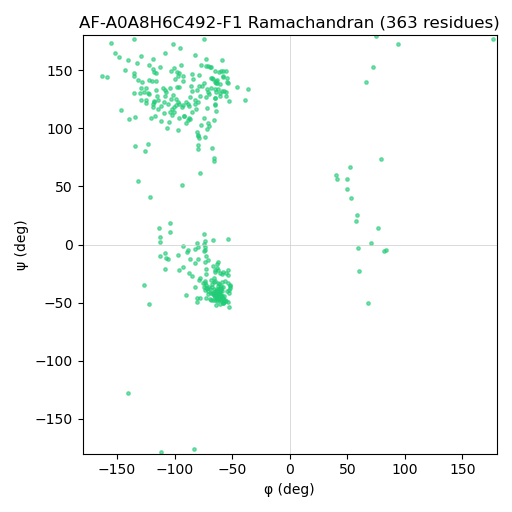O . ASN A 1 108 ? 6.323 -9.972 -15.323 1.00 89.50 108 ASN A O 1
ATOM 887 N N . TYR A 1 109 ? 6.201 -12.122 -15.937 1.00 89.31 109 TYR A N 1
ATOM 888 C CA . TYR A 1 109 ? 7.634 -12.261 -16.195 1.00 89.31 109 TYR A CA 1
ATOM 889 C C . TYR A 1 109 ? 8.101 -11.337 -17.329 1.00 89.31 109 TYR A C 1
ATOM 891 O O . TYR A 1 109 ? 9.100 -10.642 -17.170 1.00 89.31 109 TYR A O 1
ATOM 899 N N . GLY A 1 110 ? 7.378 -11.295 -18.451 1.00 89.31 110 GLY A N 1
ATOM 900 C CA . GLY A 1 110 ? 7.693 -10.417 -19.578 1.00 89.31 110 GLY A CA 1
ATOM 901 C C . GLY A 1 110 ? 7.639 -8.937 -19.202 1.00 89.31 110 GLY A C 1
ATOM 902 O O . GLY A 1 110 ? 8.564 -8.199 -19.533 1.00 89.31 110 GLY A O 1
ATOM 903 N N . ASN A 1 111 ? 6.613 -8.526 -18.454 1.00 88.94 111 ASN A N 1
ATOM 904 C CA . ASN A 1 111 ? 6.438 -7.147 -17.996 1.00 88.94 111 ASN A CA 1
ATOM 905 C C . ASN A 1 111 ? 7.578 -6.699 -17.072 1.00 88.94 111 ASN A C 1
ATOM 907 O O . ASN A 1 111 ? 8.110 -5.609 -17.273 1.00 88.94 111 ASN A O 1
ATOM 911 N N . ASP A 1 112 ? 8.028 -7.550 -16.140 1.00 88.31 112 ASP A N 1
ATOM 912 C CA . ASP A 1 112 ? 9.181 -7.241 -15.279 1.00 88.31 112 ASP A CA 1
ATOM 913 C C . ASP A 1 112 ? 10.430 -6.886 -16.118 1.00 88.31 112 ASP A C 1
ATOM 915 O O . ASP A 1 112 ? 11.095 -5.876 -15.879 1.00 88.31 112 ASP A O 1
ATOM 919 N N . TYR A 1 113 ? 10.749 -7.708 -17.126 1.00 88.56 113 TYR A N 1
ATOM 920 C CA . TYR A 1 113 ? 11.910 -7.485 -17.998 1.00 88.56 113 TYR A CA 1
ATOM 921 C C . TYR A 1 113 ? 11.701 -6.339 -18.985 1.00 88.56 113 TYR A C 1
ATOM 923 O O . TYR A 1 113 ? 12.664 -5.662 -19.345 1.00 88.56 113 TYR A O 1
ATOM 931 N N . TYR A 1 114 ? 10.467 -6.109 -19.426 1.00 88.19 114 TYR A N 1
ATOM 932 C CA . TYR A 1 114 ? 10.122 -4.985 -20.286 1.00 88.19 114 TYR A CA 1
ATOM 933 C C . TYR A 1 114 ? 10.367 -3.651 -19.572 1.00 88.19 114 TYR A C 1
ATOM 935 O O . TYR A 1 114 ? 11.035 -2.777 -20.126 1.00 88.19 114 TYR A O 1
ATOM 943 N N . LEU A 1 115 ? 9.938 -3.526 -18.312 1.00 85.75 115 LEU A N 1
ATOM 944 C CA . LEU A 1 115 ? 10.220 -2.351 -17.484 1.00 85.75 115 LEU A CA 1
ATOM 945 C C . LEU A 1 115 ? 11.731 -2.145 -17.302 1.00 85.75 115 LEU A C 1
ATOM 947 O O . LEU A 1 115 ? 12.238 -1.041 -17.520 1.00 85.75 115 LEU A O 1
ATOM 951 N N . GLY A 1 116 ? 12.475 -3.215 -17.001 1.00 85.12 116 GLY A N 1
ATOM 952 C CA . GLY A 1 116 ? 13.936 -3.150 -16.911 1.00 85.12 116 GLY A CA 1
ATOM 953 C C . GLY A 1 116 ? 14.617 -2.774 -18.227 1.00 85.12 116 GLY A C 1
ATOM 954 O O . GLY A 1 116 ? 15.605 -2.036 -18.243 1.00 85.12 116 GLY A O 1
ATOM 955 N N . HIS A 1 117 ? 14.078 -3.224 -19.361 1.00 86.06 117 HIS A N 1
ATOM 956 C CA . HIS A 1 117 ? 14.560 -2.834 -20.682 1.00 86.06 117 HIS A CA 1
ATOM 957 C C . HIS A 1 117 ? 14.355 -1.338 -20.946 1.00 86.06 117 HIS A C 1
ATOM 959 O O . HIS A 1 117 ? 15.279 -0.685 -21.444 1.00 86.06 117 HIS A O 1
ATOM 965 N N . ILE A 1 118 ? 13.188 -0.786 -20.591 1.00 83.62 118 ILE A N 1
ATOM 966 C CA . ILE A 1 118 ? 12.927 0.655 -20.704 1.00 83.62 118 ILE A CA 1
ATOM 967 C C . ILE A 1 118 ? 13.922 1.418 -19.833 1.00 83.62 118 ILE A C 1
ATOM 969 O O . ILE A 1 118 ? 14.623 2.287 -20.351 1.00 83.62 118 ILE A O 1
ATOM 973 N N . TYR A 1 119 ? 14.055 1.053 -18.555 1.00 84.81 119 TYR A N 1
ATOM 974 C CA . TYR A 1 119 ? 15.010 1.684 -17.642 1.00 84.81 119 TYR A CA 1
ATOM 975 C C . TYR A 1 119 ? 16.432 1.692 -18.209 1.00 84.81 119 TYR A C 1
ATOM 977 O O . TYR A 1 119 ? 17.031 2.757 -18.364 1.00 84.81 119 TYR A O 1
ATOM 985 N N . ASN A 1 120 ? 16.951 0.533 -18.613 1.00 83.00 120 ASN A N 1
ATOM 986 C CA . ASN A 1 120 ? 18.312 0.414 -19.137 1.00 83.00 120 ASN A CA 1
ATOM 987 C C . ASN A 1 120 ? 18.515 1.165 -20.457 1.00 83.00 120 ASN A C 1
ATOM 989 O O . ASN A 1 120 ? 19.614 1.641 -20.754 1.00 83.00 120 ASN A O 1
ATOM 993 N N . THR A 1 121 ? 17.479 1.260 -21.286 1.00 81.56 121 THR A N 1
ATOM 994 C CA . THR A 1 121 ? 17.535 2.019 -22.539 1.00 81.56 121 THR A CA 1
ATOM 995 C C . THR A 1 121 ? 17.536 3.517 -22.264 1.00 81.56 121 THR A C 1
ATOM 997 O O . THR A 1 121 ? 18.378 4.229 -22.810 1.00 81.56 121 THR A O 1
ATOM 1000 N N . MET A 1 122 ? 16.662 3.988 -21.375 1.00 80.88 122 MET A N 1
ATOM 1001 C CA . MET A 1 122 ? 16.535 5.405 -21.036 1.00 80.88 122 MET A CA 1
ATOM 1002 C C . MET A 1 122 ? 17.732 5.910 -20.232 1.00 80.88 122 MET A C 1
ATOM 1004 O O . MET A 1 122 ? 18.282 6.949 -20.579 1.00 80.88 122 MET A O 1
ATOM 1008 N N . LYS A 1 123 ? 18.227 5.142 -19.253 1.00 80.88 123 LYS A N 1
ATOM 1009 C CA . LYS A 1 123 ? 19.453 5.458 -18.499 1.00 80.88 123 LYS A CA 1
ATOM 1010 C C . LYS A 1 123 ? 20.641 5.698 -19.433 1.00 80.88 123 LYS A C 1
ATOM 1012 O O . LYS A 1 123 ? 21.305 6.723 -19.325 1.00 80.88 123 LYS A O 1
ATOM 1017 N N . ARG A 1 124 ? 20.873 4.789 -20.391 1.00 79.56 124 ARG A N 1
ATOM 1018 C CA . ARG A 1 124 ? 21.979 4.901 -21.363 1.00 79.56 124 ARG A CA 1
ATOM 1019 C C . ARG A 1 124 ? 21.808 6.057 -22.346 1.00 79.56 124 ARG A C 1
ATOM 1021 O O . ARG A 1 124 ? 22.804 6.623 -22.777 1.00 79.56 124 ARG A O 1
ATOM 1028 N N . ARG A 1 125 ? 20.572 6.376 -22.740 1.00 79.44 125 ARG A N 1
ATOM 1029 C CA . ARG A 1 125 ? 20.288 7.435 -23.724 1.00 79.44 125 ARG A CA 1
ATOM 1030 C C . ARG A 1 125 ? 20.275 8.832 -23.118 1.00 79.44 125 ARG A C 1
ATOM 1032 O O . ARG A 1 125 ? 20.672 9.772 -23.793 1.00 79.44 125 ARG A O 1
ATOM 1039 N N . LEU A 1 126 ? 19.778 8.958 -21.891 1.00 79.00 126 LEU A N 1
ATOM 1040 C CA . LEU A 1 126 ? 19.470 10.245 -21.270 1.00 79.00 126 LEU A CA 1
ATOM 1041 C C . LEU A 1 126 ? 20.467 10.663 -20.192 1.00 79.00 126 LEU A C 1
ATOM 1043 O O . LEU A 1 126 ? 20.410 11.811 -19.768 1.00 79.00 126 LEU A O 1
ATOM 1047 N N . ASN A 1 127 ? 21.340 9.755 -19.742 1.00 75.75 127 ASN A N 1
ATOM 1048 C CA . ASN A 1 127 ? 22.343 10.010 -18.705 1.00 75.75 127 ASN A CA 1
ATOM 1049 C C . ASN A 1 127 ? 21.798 10.859 -17.528 1.00 75.75 127 ASN A C 1
ATOM 1051 O O . ASN A 1 127 ? 22.300 11.957 -17.281 1.00 75.75 127 ASN A O 1
ATOM 1055 N N . PRO A 1 128 ? 20.706 10.427 -16.863 1.00 80.81 128 PRO A N 1
ATOM 1056 C CA . PRO A 1 128 ? 20.075 11.226 -15.816 1.00 80.81 128 PRO A CA 1
ATOM 1057 C C . PRO A 1 128 ? 20.979 11.340 -14.582 1.00 80.81 128 PRO A C 1
ATOM 1059 O O . PRO A 1 128 ? 21.744 10.422 -14.294 1.00 80.81 128 PRO A O 1
ATOM 1062 N N . SER A 1 129 ? 20.836 12.424 -13.817 1.00 68.88 129 SER A N 1
ATOM 1063 C CA . SER A 1 129 ? 21.447 12.562 -12.488 1.00 68.88 129 SER A CA 1
ATOM 1064 C C . SER A 1 129 ? 20.585 11.944 -11.383 1.00 68.88 129 SER A C 1
ATOM 1066 O O . SER A 1 129 ? 21.112 11.494 -10.367 1.00 68.88 129 SER A O 1
ATOM 1068 N N . HIS A 1 130 ? 19.265 11.875 -11.588 1.00 78.81 130 HIS A N 1
ATOM 1069 C CA . HIS A 1 130 ? 18.311 11.279 -10.649 1.00 78.81 130 HIS A CA 1
ATOM 1070 C C . HIS A 1 130 ? 17.315 10.384 -11.384 1.00 78.81 130 HIS A C 1
ATOM 1072 O O . HIS A 1 130 ? 16.879 10.696 -12.491 1.00 78.81 130 HIS A O 1
ATOM 1078 N N . VAL A 1 131 ? 16.907 9.292 -10.751 1.00 80.75 131 VAL A N 1
ATOM 1079 C CA . VAL A 1 131 ? 15.817 8.424 -11.191 1.00 80.75 131 VAL A CA 1
ATOM 1080 C C . VAL A 1 131 ? 14.802 8.336 -10.062 1.00 80.75 131 VAL A C 1
ATOM 1082 O O . VAL A 1 131 ? 15.165 8.066 -8.920 1.00 80.75 131 VAL A O 1
ATOM 1085 N N . THR A 1 132 ? 13.527 8.555 -10.364 1.00 79.25 132 THR A N 1
ATOM 1086 C CA . THR A 1 132 ? 12.459 8.468 -9.364 1.00 79.25 132 THR A CA 1
ATOM 1087 C C . THR A 1 132 ? 11.329 7.582 -9.848 1.00 79.25 132 THR A C 1
ATOM 1089 O O . THR A 1 132 ? 10.883 7.716 -10.987 1.00 79.25 132 THR A O 1
ATOM 1092 N N . VAL A 1 133 ? 10.858 6.694 -8.973 1.00 79.62 133 VAL A N 1
ATOM 1093 C CA . VAL A 1 133 ? 9.632 5.920 -9.190 1.00 79.62 133 VAL A CA 1
ATOM 1094 C C . VAL A 1 133 ? 8.491 6.580 -8.427 1.00 79.62 133 VAL A C 1
ATOM 1096 O O . VAL A 1 133 ? 8.605 6.838 -7.229 1.00 79.62 133 VAL A O 1
ATOM 1099 N N . MET A 1 134 ? 7.411 6.886 -9.136 1.00 76.12 134 MET A N 1
ATOM 1100 C CA . MET A 1 134 ? 6.309 7.737 -8.694 1.00 76.12 134 MET A CA 1
ATOM 1101 C C . MET A 1 134 ? 5.163 6.922 -8.078 1.00 76.12 134 MET A C 1
ATOM 1103 O O . MET A 1 134 ? 4.014 7.094 -8.468 1.00 76.12 134 MET A O 1
ATOM 1107 N N . GLY A 1 135 ? 5.470 6.050 -7.115 1.00 74.88 135 GLY A N 1
ATOM 1108 C CA . GLY A 1 135 ? 4.454 5.251 -6.427 1.00 74.88 135 GLY A CA 1
ATOM 1109 C C . GLY A 1 135 ? 3.888 4.093 -7.247 1.00 74.88 135 GLY A C 1
ATOM 1110 O O . GLY A 1 135 ? 4.313 3.830 -8.374 1.00 74.88 135 GLY A O 1
ATOM 1111 N N . ASP A 1 136 ? 2.970 3.366 -6.612 1.00 79.00 136 ASP A N 1
ATOM 1112 C CA . ASP A 1 136 ? 2.290 2.176 -7.127 1.00 79.00 136 ASP A CA 1
ATOM 1113 C C . ASP A 1 136 ? 3.273 1.145 -7.700 1.00 79.00 136 ASP A C 1
ATOM 1115 O O . ASP A 1 136 ? 3.115 0.585 -8.791 1.00 79.00 136 ASP A O 1
ATOM 1119 N N . LEU A 1 137 ? 4.320 0.874 -6.919 1.00 80.25 137 LEU A N 1
ATOM 1120 C CA . LEU A 1 137 ? 5.340 -0.114 -7.229 1.00 80.25 137 LEU A CA 1
ATOM 1121 C C . LEU A 1 137 ? 4.763 -1.515 -7.290 1.00 80.25 137 LEU A C 1
ATOM 1123 O O . LEU A 1 137 ? 5.097 -2.286 -8.191 1.00 80.25 137 LEU A O 1
ATOM 1127 N N . PHE A 1 138 ? 3.951 -1.872 -6.304 1.00 75.69 138 PHE A N 1
ATOM 1128 C CA . PHE A 1 138 ? 3.243 -3.138 -6.241 1.00 75.69 138 PHE A CA 1
ATOM 1129 C C . PHE A 1 138 ? 2.106 -3.041 -5.233 1.00 75.69 138 PHE A C 1
ATOM 1131 O O . PHE A 1 138 ? 2.233 -2.436 -4.178 1.00 75.69 138 PHE A O 1
ATOM 1138 N N . SER A 1 139 ? 0.991 -3.720 -5.510 1.00 68.94 139 SER A N 1
ATOM 1139 C CA . SER A 1 139 ? -0.097 -3.781 -4.534 1.00 68.94 139 SER A CA 1
ATOM 1140 C C . SER A 1 139 ? 0.305 -4.648 -3.336 1.00 68.94 139 SER A C 1
ATOM 1142 O O . SER A 1 139 ? 0.294 -5.881 -3.440 1.00 68.94 139 SER A O 1
ATOM 1144 N N . SER A 1 140 ? 0.680 -4.013 -2.222 1.00 66.19 140 SER A N 1
ATOM 1145 C CA . SER A 1 140 ? 1.058 -4.690 -0.966 1.00 66.19 140 SER A CA 1
ATOM 1146 C C . SER A 1 140 ? -0.147 -5.087 -0.117 1.00 66.19 140 SER A C 1
ATOM 1148 O O . SER A 1 140 ? -0.003 -5.711 0.934 1.00 66.19 140 SER A O 1
ATOM 1150 N N . GLN A 1 141 ? -1.352 -4.717 -0.544 1.00 60.81 141 GLN A N 1
ATOM 1151 C CA . GLN A 1 141 ? -2.553 -4.983 0.224 1.00 60.81 141 GLN A CA 1
ATOM 1152 C C . GLN A 1 141 ? -2.871 -6.483 0.231 1.00 60.81 141 GLN A C 1
ATOM 1154 O O . GLN A 1 141 ? -2.925 -7.121 -0.821 1.00 60.81 141 GLN A O 1
ATOM 1159 N N . TRP A 1 142 ? -3.107 -7.037 1.424 1.00 64.19 142 TRP A N 1
ATOM 1160 C CA . TRP A 1 142 ? -3.520 -8.433 1.625 1.00 64.19 142 TRP A CA 1
ATOM 1161 C C . TRP A 1 142 ? -2.543 -9.487 1.072 1.00 64.19 142 TRP A C 1
ATOM 1163 O O . TRP A 1 142 ? -2.953 -10.606 0.757 1.00 64.19 142 TRP A O 1
ATOM 1173 N N . ILE A 1 143 ? -1.252 -9.159 0.956 1.00 69.00 143 ILE A N 1
ATOM 1174 C CA . ILE A 1 143 ? -0.219 -10.120 0.550 1.00 69.00 143 ILE A CA 1
ATOM 1175 C C . ILE A 1 143 ? 0.596 -10.598 1.752 1.00 69.00 143 ILE A C 1
ATOM 1177 O O . ILE A 1 143 ? 0.779 -9.878 2.726 1.00 69.00 143 ILE A O 1
ATOM 1181 N N . LEU A 1 144 ? 1.083 -11.836 1.682 1.00 73.25 144 LEU A N 1
ATOM 1182 C CA . LEU A 1 144 ? 1.986 -12.393 2.689 1.00 73.25 144 LEU A CA 1
ATOM 1183 C C . LEU A 1 144 ? 3.382 -11.769 2.560 1.00 73.25 144 LEU A C 1
ATOM 1185 O O . LEU A 1 144 ? 3.805 -11.449 1.448 1.00 73.25 144 LEU A O 1
ATOM 1189 N N . ASP A 1 145 ? 4.141 -11.721 3.658 1.00 74.12 145 ASP A N 1
ATOM 1190 C CA . ASP A 1 145 ? 5.533 -11.234 3.680 1.00 74.12 145 ASP A CA 1
ATOM 1191 C C . ASP A 1 145 ? 6.417 -11.914 2.621 1.00 74.12 145 ASP A C 1
ATOM 1193 O O . ASP A 1 145 ? 7.274 -11.286 2.003 1.00 74.12 145 ASP A O 1
ATOM 1197 N N . SER A 1 146 ? 6.179 -13.202 2.355 1.00 77.75 146 SER A N 1
ATOM 1198 C CA . SER A 1 146 ? 6.888 -13.959 1.319 1.00 77.75 146 SER A CA 1
ATOM 1199 C C . SER A 1 146 ? 6.589 -13.460 -0.097 1.00 77.75 146 SER A C 1
ATOM 1201 O O . SER A 1 146 ? 7.483 -13.400 -0.941 1.00 77.75 146 SER A O 1
ATOM 1203 N N . GLU A 1 147 ? 5.343 -13.074 -0.367 1.00 80.81 147 GLU A N 1
ATOM 1204 C CA . GLU A 1 147 ? 4.930 -12.517 -1.653 1.00 80.81 147 GLU A CA 1
ATOM 1205 C C . GLU A 1 147 ? 5.438 -11.079 -1.815 1.00 80.81 147 GLU A C 1
ATOM 1207 O O . GLU A 1 147 ? 5.934 -10.720 -2.885 1.00 80.81 147 GLU A O 1
ATOM 1212 N N . PHE A 1 148 ? 5.404 -10.285 -0.742 1.00 80.06 148 PHE A N 1
ATOM 1213 C CA . PHE A 1 148 ? 6.019 -8.958 -0.695 1.00 80.06 148 PHE A CA 1
ATOM 1214 C C . PHE A 1 148 ? 7.524 -9.026 -0.997 1.00 80.06 148 PHE A C 1
ATOM 1216 O O . PHE A 1 148 ? 8.028 -8.290 -1.854 1.00 80.06 148 PHE A O 1
ATOM 1223 N N . TYR A 1 149 ? 8.235 -9.967 -0.365 1.00 82.25 149 TYR A N 1
ATOM 1224 C CA . TYR A 1 149 ? 9.656 -10.203 -0.614 1.00 82.25 149 TYR A CA 1
ATOM 1225 C C . TYR A 1 149 ? 9.914 -10.612 -2.067 1.00 82.25 149 TYR A C 1
ATOM 1227 O O . TYR A 1 149 ? 10.781 -10.039 -2.723 1.00 82.25 149 TYR A O 1
ATOM 1235 N N . ASN A 1 150 ? 9.128 -11.544 -2.617 1.00 83.06 150 ASN A N 1
ATOM 1236 C CA . ASN A 1 150 ? 9.272 -11.974 -4.010 1.00 83.06 150 ASN A CA 1
ATOM 1237 C C . ASN A 1 150 ? 9.046 -10.830 -5.008 1.00 83.06 150 ASN A C 1
ATOM 1239 O O . ASN A 1 150 ? 9.733 -10.759 -6.029 1.00 83.06 150 ASN A O 1
ATOM 1243 N N . ARG A 1 151 ? 8.086 -9.935 -4.754 1.00 85.69 151 ARG A N 1
ATOM 1244 C CA . ARG A 1 151 ? 7.839 -8.762 -5.611 1.00 85.69 151 ARG A CA 1
ATOM 1245 C C . ARG A 1 151 ? 8.968 -7.751 -5.516 1.00 85.69 151 ARG A C 1
ATOM 1247 O O . ARG A 1 151 ? 9.489 -7.357 -6.555 1.00 85.69 151 ARG A O 1
ATOM 1254 N N . THR A 1 152 ? 9.403 -7.427 -4.302 1.00 83.19 152 THR A N 1
ATOM 1255 C CA . THR A 1 152 ? 10.551 -6.541 -4.058 1.00 83.19 152 THR A CA 1
ATOM 1256 C C . THR A 1 152 ? 11.814 -7.079 -4.728 1.00 83.19 152 THR A C 1
ATOM 1258 O O . THR A 1 152 ? 12.496 -6.354 -5.451 1.00 83.19 152 THR A O 1
ATOM 1261 N N . TYR A 1 153 ? 12.083 -8.379 -4.579 1.00 85.06 153 TYR A N 1
ATOM 1262 C CA . TYR A 1 153 ? 13.219 -9.034 -5.218 1.00 85.06 153 TYR A CA 1
ATOM 1263 C C . TYR A 1 153 ? 13.151 -8.920 -6.742 1.00 85.06 153 TYR A C 1
ATOM 1265 O O . TYR A 1 153 ? 14.158 -8.608 -7.370 1.00 85.06 153 TYR A O 1
ATOM 1273 N N . ARG A 1 154 ? 11.983 -9.131 -7.366 1.00 86.38 154 ARG A N 1
ATOM 1274 C CA . ARG A 1 154 ? 11.821 -8.973 -8.824 1.00 86.38 154 ARG A CA 1
ATOM 1275 C C . ARG A 1 154 ? 11.954 -7.526 -9.276 1.00 86.38 154 ARG A C 1
ATOM 1277 O O . ARG A 1 154 ? 12.607 -7.279 -10.283 1.00 86.38 154 ARG A O 1
ATOM 1284 N N . PHE A 1 155 ? 11.384 -6.586 -8.534 1.00 83.88 155 PHE A N 1
ATOM 1285 C CA . PHE A 1 155 ? 11.521 -5.160 -8.808 1.00 83.88 155 PHE A CA 1
ATOM 1286 C C . PHE A 1 155 ? 13.001 -4.752 -8.832 1.00 83.88 155 PHE A C 1
ATOM 1288 O O . PHE A 1 155 ? 13.484 -4.205 -9.821 1.00 83.88 155 PHE A O 1
ATOM 1295 N N . GLN A 1 156 ? 13.763 -5.146 -7.812 1.00 80.00 156 GLN A N 1
ATOM 1296 C CA . GLN A 1 156 ? 15.194 -4.857 -7.738 1.00 80.00 156 GLN A CA 1
ATOM 1297 C C . GLN A 1 156 ? 16.009 -5.618 -8.803 1.00 80.00 156 GLN A C 1
ATOM 1299 O O . GLN A 1 156 ? 16.806 -5.016 -9.511 1.00 80.00 156 GLN A O 1
ATOM 1304 N N . SER A 1 157 ? 15.787 -6.927 -8.962 1.00 79.12 157 SER A N 1
ATOM 1305 C CA . SER A 1 157 ? 16.616 -7.808 -9.812 1.00 79.12 157 SER A CA 1
ATOM 1306 C C . SER A 1 157 ? 16.197 -7.915 -11.286 1.00 79.12 157 SER A C 1
ATOM 1308 O O . SER A 1 157 ? 16.827 -8.620 -12.078 1.00 79.12 157 SER A O 1
ATOM 1310 N N . ARG A 1 158 ? 15.086 -7.304 -11.697 1.00 79.19 158 ARG A N 1
ATOM 1311 C CA . ARG A 1 158 ? 14.616 -7.371 -13.097 1.00 79.19 158 ARG A CA 1
ATOM 1312 C C . ARG A 1 158 ? 14.369 -6.000 -13.682 1.00 79.19 158 ARG A C 1
ATOM 1314 O O . ARG A 1 158 ? 14.661 -5.804 -14.858 1.00 79.19 158 ARG A O 1
ATOM 1321 N N . VAL A 1 159 ? 13.897 -5.062 -12.862 1.00 71.06 159 VAL A N 1
ATOM 1322 C CA . VAL A 1 159 ? 13.640 -3.690 -13.301 1.00 71.06 159 VAL A CA 1
ATOM 1323 C C . VAL A 1 159 ? 14.882 -2.816 -13.107 1.00 71.06 159 VAL A C 1
ATOM 1325 O O . VAL A 1 159 ? 15.269 -2.090 -14.020 1.00 71.06 159 VAL A O 1
ATOM 1328 N N . TYR A 1 160 ? 15.568 -2.946 -11.969 1.00 68.56 160 TYR A N 1
ATOM 1329 C CA . TYR A 1 160 ? 16.599 -1.995 -11.535 1.00 68.56 160 TYR A CA 1
ATOM 1330 C C . TYR A 1 160 ? 17.912 -2.665 -11.087 1.00 68.56 160 TYR A C 1
ATOM 1332 O O . TYR A 1 160 ? 18.419 -2.419 -9.996 1.00 68.56 160 TYR A O 1
ATOM 1340 N N . ASN A 1 161 ? 18.484 -3.497 -11.964 1.00 58.97 161 ASN A N 1
ATOM 1341 C CA . ASN A 1 161 ? 19.638 -4.359 -11.659 1.00 58.97 161 ASN A CA 1
ATOM 1342 C C . ASN A 1 161 ? 20.930 -3.651 -11.227 1.00 58.97 161 ASN A C 1
ATOM 1344 O O . ASN A 1 161 ? 21.735 -4.247 -10.518 1.00 58.97 161 ASN A O 1
ATOM 1348 N N . ASP A 1 162 ? 21.100 -2.389 -11.620 1.00 59.78 162 ASP A N 1
ATOM 1349 C CA . ASP A 1 162 ? 22.314 -1.601 -11.379 1.00 59.78 162 ASP A CA 1
ATOM 1350 C C . ASP A 1 162 ? 21.997 -0.330 -10.574 1.00 59.78 162 ASP A C 1
ATOM 1352 O O . ASP A 1 162 ? 22.469 0.766 -10.897 1.00 59.78 162 ASP A O 1
ATOM 1356 N N . VAL A 1 163 ? 21.121 -0.450 -9.573 1.00 55.81 163 VAL A N 1
ATOM 1357 C CA . VAL A 1 163 ? 20.871 0.619 -8.600 1.00 55.81 163 VAL A CA 1
ATOM 1358 C C . VAL A 1 163 ? 21.802 0.423 -7.414 1.00 55.81 163 VAL A C 1
ATOM 1360 O O . VAL A 1 163 ? 21.681 -0.532 -6.649 1.00 55.81 163 VAL A O 1
ATOM 1363 N N . TYR A 1 164 ? 22.7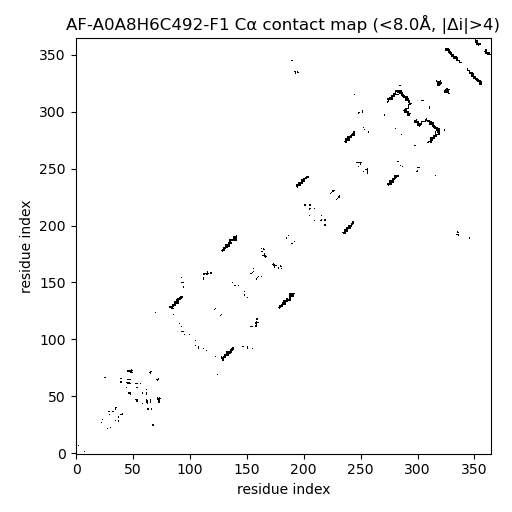57 1.338 -7.291 1.00 56.56 164 TYR A N 1
ATOM 1364 C CA . TYR A 1 164 ? 23.735 1.361 -6.215 1.00 56.56 164 TYR A CA 1
ATOM 1365 C C . TYR A 1 164 ? 23.351 2.444 -5.211 1.00 56.56 164 TYR A C 1
ATOM 1367 O O . TYR A 1 164 ? 23.026 3.563 -5.602 1.00 56.56 164 TYR A O 1
ATOM 1375 N N . ASP A 1 165 ? 23.406 2.115 -3.922 1.00 56.53 165 ASP A N 1
ATOM 1376 C CA . ASP A 1 165 ? 23.280 3.111 -2.862 1.00 56.53 165 ASP A CA 1
ATOM 1377 C C . ASP A 1 165 ? 24.466 4.089 -2.941 1.00 56.53 165 ASP A C 1
ATOM 1379 O O . ASP A 1 165 ? 25.608 3.702 -3.221 1.00 56.53 165 ASP A O 1
ATOM 1383 N N . TRP A 1 166 ? 24.193 5.370 -2.707 1.00 53.44 166 TRP A N 1
ATOM 1384 C CA . TRP A 1 166 ? 25.210 6.411 -2.621 1.00 53.44 166 TRP A CA 1
ATOM 1385 C C . TRP A 1 166 ? 26.115 6.235 -1.400 1.00 53.44 166 TRP A C 1
ATOM 1387 O O . TRP A 1 166 ? 27.228 6.762 -1.400 1.00 53.44 166 TRP A O 1
ATOM 1397 N N . VAL A 1 167 ? 25.692 5.467 -0.392 1.00 51.44 167 VAL A N 1
ATOM 1398 C CA . VAL A 1 167 ? 26.463 5.249 0.835 1.00 51.44 167 VAL A CA 1
ATOM 1399 C C . VAL A 1 167 ? 26.841 3.777 0.992 1.00 51.44 167 VAL A C 1
ATOM 1401 O O . VAL A 1 167 ? 26.025 2.924 1.322 1.00 51.44 167 VAL A O 1
ATOM 1404 N N . TYR A 1 168 ? 28.133 3.475 0.851 1.00 56.09 168 TYR A N 1
ATOM 1405 C CA . TYR A 1 168 ? 28.696 2.219 1.347 1.00 56.09 168 TYR A CA 1
ATOM 1406 C C . TYR A 1 168 ? 29.357 2.451 2.700 1.00 56.09 168 TYR A C 1
ATOM 1408 O O . TYR A 1 168 ? 30.177 3.353 2.844 1.00 56.09 168 TYR A O 1
ATOM 1416 N N . ARG A 1 169 ? 29.123 1.549 3.662 1.00 52.50 169 ARG A N 1
ATOM 1417 C CA . ARG A 1 169 ? 29.790 1.556 4.983 1.00 52.50 169 ARG A CA 1
ATOM 1418 C C . ARG A 1 169 ? 31.331 1.574 4.903 1.00 52.50 169 ARG A C 1
ATOM 1420 O O . ARG A 1 169 ? 31.975 1.986 5.857 1.00 52.50 169 ARG A O 1
ATOM 1427 N N . ASN A 1 170 ? 31.898 1.143 3.769 1.00 58.09 170 ASN A N 1
ATOM 1428 C CA . ASN A 1 170 ? 33.338 1.040 3.501 1.00 58.09 170 ASN A CA 1
ATOM 1429 C C . ASN A 1 170 ? 33.871 2.021 2.432 1.00 58.09 170 ASN A C 1
ATOM 1431 O O . ASN A 1 170 ? 35.031 1.891 2.041 1.00 58.09 170 ASN A O 1
ATOM 1435 N N . ARG A 1 171 ? 33.076 2.974 1.917 1.00 54.72 171 ARG A N 1
ATOM 1436 C CA . ARG A 1 171 ? 33.581 4.011 0.992 1.00 54.72 171 ARG A CA 1
ATOM 1437 C C . ARG A 1 171 ? 33.318 5.402 1.554 1.00 54.72 171 ARG A C 1
ATOM 1439 O O . ARG A 1 171 ? 32.193 5.732 1.899 1.00 54.72 171 ARG A O 1
ATOM 1446 N N . SER A 1 172 ? 34.360 6.226 1.583 1.00 54.41 172 SER A N 1
ATOM 1447 C CA . SER A 1 172 ? 34.330 7.607 2.084 1.00 54.41 172 SER A CA 1
ATOM 1448 C C . SER A 1 172 ? 33.752 8.617 1.083 1.00 54.41 172 SER A C 1
ATOM 1450 O O . SER A 1 172 ? 33.707 9.805 1.384 1.00 54.41 172 SER A O 1
ATOM 1452 N N . ILE A 1 173 ? 33.381 8.171 -0.123 1.00 51.78 173 ILE A N 1
ATOM 1453 C CA . ILE A 1 173 ? 33.000 9.030 -1.249 1.00 51.78 173 ILE A CA 1
ATOM 1454 C C . ILE A 1 173 ? 31.734 8.453 -1.906 1.00 51.78 173 ILE A C 1
ATOM 1456 O O . ILE A 1 173 ? 31.730 7.249 -2.198 1.00 51.78 173 ILE A O 1
ATOM 1460 N N . PRO A 1 174 ? 30.684 9.265 -2.139 1.00 56.53 174 PRO A N 1
ATOM 1461 C CA . PRO A 1 174 ? 29.472 8.821 -2.823 1.00 56.53 174 PRO A CA 1
ATOM 1462 C C . PRO A 1 174 ? 29.732 8.347 -4.257 1.00 56.53 174 PRO A C 1
ATOM 1464 O O . PRO A 1 174 ? 30.630 8.847 -4.936 1.00 56.53 174 PRO A O 1
ATOM 1467 N N . ASN A 1 175 ? 28.942 7.378 -4.727 1.00 61.84 175 ASN A N 1
ATOM 1468 C CA . ASN A 1 175 ? 29.022 6.871 -6.099 1.00 61.84 175 ASN A CA 1
ATOM 1469 C C . ASN A 1 175 ? 28.298 7.810 -7.081 1.00 61.84 175 ASN A C 1
ATOM 1471 O O . ASN A 1 175 ? 27.151 7.562 -7.446 1.00 61.84 175 ASN A O 1
ATOM 1475 N N . TYR A 1 176 ? 28.976 8.879 -7.504 1.00 60.03 176 TYR A N 1
ATOM 1476 C CA . TYR A 1 176 ? 28.446 9.849 -8.472 1.00 60.03 176 TYR A CA 1
ATOM 1477 C C . TYR A 1 176 ? 28.375 9.323 -9.915 1.00 60.03 176 TYR A C 1
ATOM 1479 O O . TYR A 1 176 ? 27.745 9.953 -10.759 1.00 60.03 176 TYR A O 1
ATOM 1487 N N . ASP A 1 177 ? 28.963 8.156 -10.202 1.00 62.78 177 ASP A N 1
ATOM 1488 C CA . ASP A 1 177 ? 28.906 7.529 -11.530 1.00 62.78 177 ASP A CA 1
ATOM 1489 C C . ASP A 1 177 ? 27.522 6.923 -11.831 1.00 62.78 177 ASP A C 1
ATOM 1491 O O . ASP A 1 177 ? 27.293 6.384 -12.917 1.00 62.78 177 ASP A O 1
ATOM 1495 N N . GLN A 1 178 ? 26.603 6.941 -10.858 1.00 68.94 178 GLN A N 1
ATOM 1496 C CA . GLN A 1 178 ? 25.260 6.377 -10.950 1.00 68.94 178 GLN A CA 1
ATOM 1497 C C . GLN A 1 178 ? 24.213 7.386 -10.454 1.00 68.94 178 GLN A C 1
ATOM 1499 O O . GLN A 1 178 ? 24.454 8.080 -9.463 1.00 68.94 178 GLN A O 1
ATOM 1504 N N . PRO A 1 179 ? 23.032 7.460 -11.099 1.00 67.94 179 PRO A N 1
ATOM 1505 C CA . PRO A 1 179 ? 21.995 8.391 -10.674 1.00 67.94 179 PRO A CA 1
ATOM 1506 C C . PRO A 1 179 ? 21.452 8.053 -9.284 1.00 67.94 179 PRO A C 1
ATOM 1508 O O . PRO A 1 179 ? 21.342 6.873 -8.939 1.00 67.94 179 PRO A O 1
ATOM 1511 N N . LEU A 1 180 ? 21.022 9.072 -8.528 1.00 70.06 180 LEU A N 1
ATOM 1512 C CA . LEU A 1 180 ? 20.268 8.852 -7.287 1.00 70.06 180 LEU A CA 1
ATOM 1513 C C . LEU A 1 180 ? 18.977 8.115 -7.606 1.00 70.06 180 LEU A C 1
ATOM 1515 O O . LEU A 1 180 ? 18.204 8.598 -8.431 1.00 70.06 180 LEU A O 1
ATOM 1519 N N . PHE A 1 181 ? 18.695 7.012 -6.923 1.00 70.44 181 PHE A N 1
ATOM 1520 C CA . PHE A 1 181 ? 17.401 6.352 -7.033 1.00 70.44 181 PHE A CA 1
ATOM 1521 C C . PHE A 1 181 ? 16.496 6.749 -5.864 1.00 70.44 181 PHE A C 1
ATOM 1523 O O . PHE A 1 181 ? 16.830 6.500 -4.708 1.00 70.44 181 PHE A O 1
ATOM 1530 N N . ILE A 1 182 ? 15.349 7.358 -6.163 1.00 71.69 182 ILE A N 1
ATOM 1531 C CA . ILE A 1 182 ? 14.354 7.788 -5.174 1.00 71.69 182 ILE A CA 1
ATOM 1532 C C . ILE A 1 182 ? 13.080 6.980 -5.388 1.00 71.69 182 ILE A C 1
ATOM 1534 O O . ILE A 1 182 ? 12.545 6.938 -6.495 1.00 71.69 182 ILE A O 1
ATOM 1538 N N . ASN A 1 183 ? 12.573 6.366 -4.324 1.00 73.25 183 ASN A N 1
ATOM 1539 C CA . ASN A 1 183 ? 11.320 5.636 -4.383 1.00 73.25 183 ASN A CA 1
ATOM 1540 C C . ASN A 1 183 ? 10.216 6.365 -3.619 1.00 73.25 183 ASN A C 1
ATOM 1542 O O . ASN A 1 183 ? 10.357 6.606 -2.420 1.00 73.25 183 ASN A O 1
ATOM 1546 N N . LEU A 1 184 ? 9.122 6.689 -4.304 1.00 70.44 184 LEU A N 1
ATOM 1547 C CA . LEU A 1 184 ? 7.910 7.211 -3.680 1.00 70.44 184 LEU A CA 1
ATOM 1548 C C . LEU A 1 184 ? 6.912 6.073 -3.486 1.00 70.44 184 LEU A C 1
ATOM 1550 O O . LEU A 1 184 ? 6.889 5.132 -4.269 1.00 70.44 184 LEU A O 1
ATOM 1554 N N . THR A 1 185 ? 6.100 6.161 -2.436 1.00 67.50 185 THR A N 1
ATOM 1555 C CA . THR A 1 185 ? 5.013 5.204 -2.196 1.00 67.50 185 THR A CA 1
ATOM 1556 C C . THR A 1 185 ? 3.706 5.774 -2.731 1.00 67.50 185 THR A C 1
ATOM 1558 O O . THR A 1 185 ? 3.417 6.955 -2.532 1.00 67.50 185 THR A O 1
ATOM 1561 N N . GLY A 1 186 ? 2.944 4.941 -3.431 1.00 59.78 186 GLY A N 1
ATOM 1562 C CA . GLY A 1 186 ? 1.585 5.227 -3.877 1.00 59.78 186 GLY A CA 1
ATOM 1563 C C . GLY A 1 186 ? 0.541 4.553 -2.989 1.00 59.78 186 GLY A C 1
ATOM 1564 O O . GLY A 1 186 ? 0.854 3.753 -2.102 1.00 59.78 186 GLY A O 1
ATOM 1565 N N . ASN A 1 187 ? -0.726 4.872 -3.228 1.00 64.00 187 ASN A N 1
ATOM 1566 C CA . ASN A 1 187 ? -1.867 4.292 -2.516 1.00 64.00 187 ASN A CA 1
ATOM 1567 C C . ASN A 1 187 ? -1.932 2.763 -2.653 1.00 64.00 187 ASN A C 1
ATOM 1569 O O . ASN A 1 187 ? -2.336 2.094 -1.702 1.00 64.00 187 ASN A O 1
ATOM 1573 N N . HIS A 1 188 ? -1.496 2.178 -3.774 1.00 66.88 188 HIS A N 1
ATOM 1574 C CA . HIS A 1 188 ? -1.467 0.718 -3.900 1.00 66.88 188 HIS A CA 1
ATOM 1575 C C . HIS A 1 188 ? -0.354 0.069 -3.060 1.00 66.88 188 HIS A C 1
ATOM 1577 O O . HIS A 1 188 ? -0.511 -1.086 -2.651 1.00 66.88 188 HIS A O 1
ATOM 1583 N N . ASP A 1 189 ? 0.727 0.794 -2.758 1.00 60.94 189 ASP A N 1
ATOM 1584 C CA . ASP A 1 189 ? 1.877 0.267 -2.009 1.00 60.94 189 ASP A CA 1
ATOM 1585 C C . ASP A 1 189 ? 1.596 0.129 -0.513 1.00 60.94 189 ASP A C 1
ATOM 1587 O O . ASP A 1 189 ? 2.115 -0.786 0.126 1.00 60.94 189 ASP A O 1
ATOM 1591 N N . ILE A 1 190 ? 0.777 1.027 0.038 1.00 61.72 190 ILE A N 1
ATOM 1592 C CA . ILE A 1 190 ? 0.355 1.024 1.449 1.00 61.72 190 ILE A CA 1
ATOM 1593 C C . ILE A 1 190 ? -1.013 0.350 1.649 1.00 61.72 190 ILE A C 1
ATOM 1595 O O . ILE A 1 190 ? -1.294 -0.157 2.735 1.00 61.72 190 ILE A O 1
ATOM 1599 N N . GLY A 1 191 ? -1.824 0.275 0.587 1.00 54.59 191 GLY A N 1
ATOM 1600 C CA . GLY A 1 191 ? -3.171 -0.296 0.577 1.00 54.59 191 GLY A CA 1
ATOM 1601 C C . GLY A 1 191 ? -4.277 0.739 0.800 1.00 54.59 191 GLY A C 1
ATOM 1602 O O . GLY A 1 191 ? -4.019 1.895 1.106 1.00 54.59 191 GLY A O 1
ATOM 1603 N N . TYR A 1 192 ? -5.533 0.311 0.654 1.00 53.59 192 TYR A N 1
ATOM 1604 C CA . TYR A 1 192 ? -6.709 1.089 1.056 1.00 53.59 192 TYR A CA 1
ATOM 1605 C C . TYR A 1 192 ? -7.278 0.523 2.355 1.00 53.59 192 TYR A C 1
ATOM 1607 O O . TYR A 1 192 ? -7.760 -0.607 2.367 1.00 53.59 192 TYR A O 1
ATOM 1615 N N . SER A 1 193 ? -7.237 1.280 3.447 1.00 51.88 193 SER A N 1
ATOM 1616 C CA . SER A 1 193 ? -7.954 0.907 4.669 1.00 51.88 193 SER A CA 1
ATOM 1617 C C . SER A 1 193 ? -9.291 1.627 4.748 1.00 51.88 193 SER A C 1
ATOM 1619 O O . SER A 1 193 ? -9.377 2.801 4.388 1.00 51.88 193 SER A O 1
ATOM 1621 N N . ASP A 1 194 ? -10.294 0.951 5.306 1.00 58.75 194 ASP A N 1
ATOM 1622 C CA . ASP A 1 194 ? -11.452 1.633 5.874 1.00 58.75 194 ASP A CA 1
ATOM 1623 C C . ASP A 1 194 ? -10.991 2.605 6.967 1.00 58.75 194 ASP A C 1
ATOM 1625 O O . ASP A 1 194 ? -9.971 2.388 7.634 1.00 58.75 194 ASP A O 1
ATOM 1629 N N . GLU A 1 195 ? -11.729 3.699 7.135 1.00 63.94 195 GLU A N 1
ATOM 1630 C CA . GLU A 1 195 ? -11.472 4.648 8.213 1.00 63.94 195 GLU A CA 1
ATOM 1631 C C . GLU A 1 195 ? -11.789 3.980 9.565 1.00 63.94 195 GLU A C 1
ATOM 1633 O O . GLU A 1 195 ? -12.737 3.204 9.690 1.00 63.94 195 GLU A O 1
ATOM 1638 N N . TRP A 1 196 ? -11.008 4.284 10.599 1.00 68.19 196 TRP A N 1
ATOM 1639 C CA . TRP A 1 196 ? -11.259 3.799 11.958 1.00 68.19 196 TRP A CA 1
ATOM 1640 C C . TRP A 1 196 ? -11.408 4.976 12.908 1.00 68.19 196 TRP A C 1
ATOM 1642 O O . TRP A 1 196 ? -10.694 5.973 12.800 1.00 68.19 196 TRP A O 1
ATOM 1652 N N . ARG A 1 197 ? -12.329 4.845 13.860 1.00 76.06 197 ARG A N 1
ATOM 1653 C CA . ARG A 1 197 ? -12.572 5.830 14.914 1.00 76.06 197 ARG A CA 1
ATOM 1654 C C . ARG A 1 197 ? -12.449 5.137 16.259 1.00 76.06 197 ARG A C 1
ATOM 1656 O O . ARG A 1 197 ? -13.149 4.164 16.510 1.00 76.06 197 ARG A O 1
ATOM 1663 N N . ILE A 1 198 ? -11.581 5.642 17.127 1.00 79.50 198 ILE A N 1
ATOM 1664 C CA . ILE A 1 198 ? -11.487 5.185 18.516 1.00 79.50 198 ILE A CA 1
ATOM 1665 C C . ILE A 1 198 ? -12.161 6.235 19.391 1.00 79.50 198 ILE A C 1
ATOM 1667 O O . ILE A 1 198 ? -11.820 7.414 19.318 1.00 79.50 198 ILE A O 1
ATOM 1671 N N . VAL A 1 199 ? -13.123 5.805 20.199 1.00 80.44 199 VAL A N 1
ATOM 1672 C CA . VAL A 1 199 ? -13.877 6.656 21.120 1.00 80.44 199 VAL A CA 1
ATOM 1673 C C . VAL A 1 199 ? -13.618 6.155 22.526 1.00 80.44 199 VAL A C 1
ATOM 1675 O O . VAL A 1 199 ? -13.916 5.005 22.832 1.00 80.44 199 VAL A O 1
ATOM 1678 N N . VAL A 1 200 ? -13.073 7.013 23.381 1.00 84.38 200 VAL A N 1
ATOM 1679 C CA . VAL A 1 200 ? -12.955 6.741 24.816 1.00 84.38 200 VAL A CA 1
ATOM 1680 C C . VAL A 1 200 ? -14.085 7.487 25.503 1.00 84.38 200 VAL A C 1
ATOM 1682 O O . VAL A 1 200 ? -14.121 8.715 25.459 1.00 84.38 200 VAL A O 1
ATOM 1685 N N . LEU A 1 201 ? -15.022 6.745 26.084 1.00 84.00 201 LEU A N 1
ATOM 1686 C CA . LEU A 1 201 ? -16.211 7.290 26.725 1.00 84.00 201 LEU A CA 1
ATOM 1687 C C . LEU A 1 201 ? -16.202 6.934 28.207 1.00 84.00 201 LEU A C 1
ATOM 1689 O O . LEU A 1 201 ? -16.183 5.755 28.566 1.00 84.00 201 LEU A O 1
ATOM 1693 N N . ASP A 1 202 ? -16.275 7.946 29.063 1.00 83.94 202 ASP A N 1
ATOM 1694 C CA . ASP A 1 202 ? -16.655 7.737 30.455 1.00 83.94 202 ASP A CA 1
ATOM 1695 C C . ASP A 1 202 ? -18.175 7.550 30.515 1.00 83.94 202 ASP A C 1
ATOM 1697 O O . ASP A 1 202 ? -18.926 8.502 30.337 1.00 83.94 202 ASP A O 1
ATOM 1701 N N . SER A 1 203 ? -18.637 6.307 30.664 1.00 81.81 203 SER A N 1
ATOM 1702 C CA . SER A 1 203 ? -20.069 5.999 30.717 1.00 81.81 203 SER A CA 1
ATOM 1703 C C . SER A 1 203 ? -20.677 6.225 32.099 1.00 81.81 203 SER A C 1
ATOM 1705 O O . SER A 1 203 ? -21.896 6.330 32.199 1.00 81.81 203 SER A O 1
ATOM 1707 N N . LEU A 1 204 ? -19.864 6.348 33.158 1.00 81.50 204 LEU A N 1
ATOM 1708 C CA . LEU A 1 204 ? -20.365 6.546 34.524 1.00 81.50 204 LEU A CA 1
ATOM 1709 C C . LEU A 1 204 ? -21.078 7.891 34.679 1.00 81.50 204 LEU A C 1
ATOM 1711 O O . LEU A 1 204 ? -22.002 8.005 35.476 1.00 81.50 204 LEU A O 1
ATOM 1715 N N . THR A 1 205 ? -20.685 8.899 33.901 1.00 80.50 205 THR A N 1
ATOM 1716 C CA . THR A 1 205 ? -21.353 10.208 33.862 1.00 80.50 205 THR A CA 1
ATOM 1717 C C . THR A 1 205 ?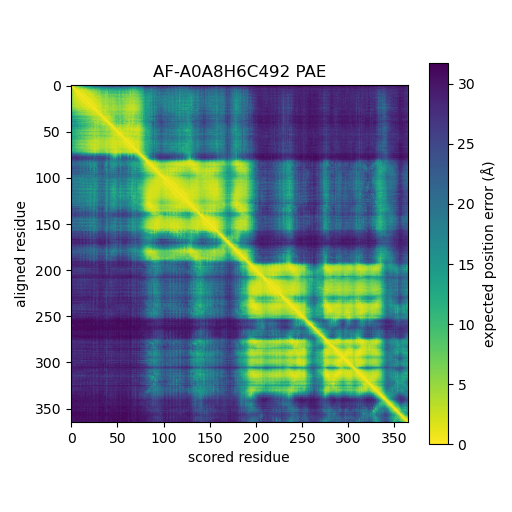 -22.726 10.162 33.194 1.00 80.50 205 THR A C 1
ATOM 1719 O O . THR A 1 205 ? -23.478 11.125 33.302 1.00 80.50 205 THR A O 1
ATOM 1722 N N . LEU A 1 206 ? -23.059 9.076 32.491 1.00 79.00 206 LEU A N 1
ATOM 1723 C CA . LEU A 1 206 ? -24.363 8.868 31.858 1.00 79.00 206 LEU A CA 1
ATOM 1724 C C . LEU A 1 206 ? -25.300 8.017 32.730 1.00 79.00 206 LEU A C 1
ATOM 1726 O O . LEU A 1 206 ? -26.485 7.912 32.424 1.00 79.00 206 LEU A O 1
ATOM 1730 N N . GLU A 1 207 ? -24.792 7.430 33.816 1.00 72.62 207 GLU A N 1
ATOM 1731 C CA . GLU A 1 207 ? -25.591 6.704 34.802 1.00 72.62 207 GLU A CA 1
ATOM 1732 C C . GLU A 1 207 ? -26.173 7.691 35.831 1.00 72.62 207 GLU A C 1
ATOM 1734 O O . GLU A 1 207 ? -25.483 8.566 36.357 1.00 72.62 207 GLU A O 1
ATOM 1739 N N . GLY A 1 208 ? -27.474 7.584 36.105 1.00 66.62 208 GLY A N 1
ATOM 1740 C CA . GLY A 1 208 ? -28.189 8.529 36.970 1.00 66.62 208 GLY A CA 1
ATOM 1741 C C . GLY A 1 208 ? -28.323 8.085 38.437 1.00 66.62 208 GLY A C 1
ATOM 1742 O O . GLY A 1 208 ? -28.129 6.909 38.748 1.00 66.62 208 GLY A O 1
ATOM 1743 N N . PRO A 1 209 ? -28.771 8.984 39.341 1.00 65.50 209 PRO A N 1
ATOM 1744 C CA . PRO A 1 209 ? -28.816 10.442 39.205 1.00 65.50 209 PRO A CA 1
ATOM 1745 C C . PRO A 1 209 ? -27.434 11.066 39.451 1.00 65.50 209 PRO A C 1
ATOM 1747 O O . PRO A 1 209 ? -26.736 10.715 40.403 1.00 65.50 209 PRO A O 1
ATOM 1750 N N . ALA A 1 210 ? -27.053 12.027 38.612 1.00 72.38 210 ALA A N 1
ATOM 1751 C CA . ALA A 1 210 ? -25.776 12.712 38.753 1.00 72.38 210 ALA A CA 1
ATOM 1752 C C . ALA A 1 210 ? -25.798 13.706 39.921 1.00 72.38 210 ALA A C 1
ATOM 1754 O O . ALA A 1 210 ? -26.753 14.457 40.104 1.00 72.38 210 ALA A O 1
ATOM 1755 N N . LEU A 1 211 ? -24.705 13.748 40.687 1.00 79.81 211 LEU A N 1
ATOM 1756 C CA . LEU A 1 211 ? -24.500 14.776 41.711 1.00 79.81 211 LEU A CA 1
ATOM 1757 C C . LEU A 1 211 ? -24.280 16.168 41.088 1.00 79.81 211 LEU A C 1
ATOM 1759 O O . LEU A 1 211 ? -24.617 17.177 41.699 1.00 79.81 211 LEU A O 1
ATOM 1763 N N . GLN A 1 212 ? -23.689 16.205 39.891 1.00 85.38 212 GLN A N 1
ATOM 1764 C CA . GLN A 1 212 ? -23.378 17.408 39.120 1.00 85.38 212 GLN A CA 1
ATOM 1765 C C . GLN A 1 212 ? -23.795 17.182 37.665 1.00 85.38 212 GLN A C 1
ATOM 1767 O O . GLN A 1 212 ? -23.189 16.375 36.955 1.00 85.38 212 GLN A O 1
ATOM 1772 N N . GLU A 1 213 ? -24.850 17.872 37.232 1.00 85.38 213 GLU A N 1
ATOM 1773 C CA . GLU A 1 213 ? -25.408 17.744 35.878 1.00 85.38 213 GLU A CA 1
ATOM 1774 C C . GLU A 1 213 ? -24.429 18.213 34.793 1.00 85.38 213 GLU A C 1
ATOM 1776 O O . GLU A 1 213 ? -24.514 17.779 33.643 1.00 85.38 213 GLU A O 1
ATOM 1781 N N . GLU A 1 214 ? -23.452 19.055 35.136 1.00 86.56 214 GLU A N 1
ATOM 1782 C CA . GLU A 1 214 ? -22.459 19.570 34.197 1.00 86.56 214 GLU A CA 1
ATOM 1783 C C . GLU A 1 214 ? -21.628 18.454 33.547 1.00 86.56 214 GLU A C 1
ATOM 1785 O O . GLU A 1 214 ? -21.320 18.538 32.356 1.00 86.56 214 GLU A O 1
ATOM 1790 N N . PHE A 1 215 ? -21.305 17.384 34.282 1.00 82.88 215 PHE A N 1
ATOM 1791 C CA . PHE A 1 215 ? -20.550 16.249 33.736 1.00 82.88 215 PHE A CA 1
ATOM 1792 C C . PHE A 1 215 ? -21.381 15.391 32.781 1.00 82.88 215 PHE A C 1
ATOM 1794 O O . PHE A 1 215 ? -20.863 14.902 31.771 1.00 82.88 215 PHE A O 1
ATOM 1801 N N . VAL A 1 216 ? -22.677 15.262 33.066 1.00 83.12 216 VAL A N 1
ATOM 1802 C CA . VAL A 1 216 ? -23.643 14.585 32.192 1.00 83.12 216 VAL A CA 1
ATOM 1803 C C . VAL A 1 216 ? -23.743 15.359 30.881 1.00 83.12 216 VAL A C 1
ATOM 1805 O O . VAL A 1 216 ? -23.504 14.809 29.805 1.00 83.12 216 VAL A O 1
ATOM 1808 N N . ASN A 1 217 ? -23.980 16.672 30.973 1.00 84.69 217 ASN A N 1
ATOM 1809 C CA . ASN A 1 217 ? -24.108 17.564 29.821 1.00 84.69 217 ASN A CA 1
ATOM 1810 C C . ASN A 1 217 ? -22.830 17.625 28.978 1.00 84.69 217 ASN A C 1
ATOM 1812 O O . ASN A 1 217 ? -22.904 17.656 27.749 1.00 84.69 217 ASN A O 1
ATOM 1816 N N . TYR A 1 218 ? -21.655 17.617 29.613 1.00 86.00 218 TYR A N 1
ATOM 1817 C CA . TYR A 1 218 ? -20.375 17.570 28.907 1.00 86.00 218 TYR A CA 1
ATOM 1818 C C . TYR A 1 218 ? -20.226 16.281 28.090 1.00 86.00 218 TYR A C 1
ATOM 1820 O O . TYR A 1 218 ? -19.851 16.322 26.916 1.00 86.00 218 TYR A O 1
ATOM 1828 N N . THR A 1 219 ? -20.573 15.141 28.690 1.00 80.81 219 THR A N 1
ATOM 1829 C CA . THR A 1 219 ? -20.484 13.832 28.030 1.00 80.81 219 THR A CA 1
ATOM 1830 C C . THR A 1 219 ? -21.476 13.729 26.867 1.00 80.81 219 THR A C 1
ATOM 1832 O O . THR A 1 219 ? -21.105 13.294 25.775 1.00 80.81 219 THR A O 1
ATOM 1835 N N . TRP A 1 220 ? -22.704 14.226 27.042 1.00 84.19 220 TRP A N 1
ATOM 1836 C CA . TRP A 1 220 ? -23.677 14.342 25.951 1.00 84.19 220 TRP A CA 1
ATOM 1837 C C . TRP A 1 220 ? -23.213 15.282 24.841 1.00 84.19 220 TRP A C 1
ATOM 1839 O O . TRP A 1 220 ? -23.278 14.911 23.671 1.00 84.19 220 TRP A O 1
ATOM 1849 N N . SER A 1 221 ? -22.654 16.444 25.186 1.00 83.94 221 SER A N 1
ATOM 1850 C CA . SER A 1 221 ? -22.113 17.391 24.203 1.00 83.94 221 SER A CA 1
ATOM 1851 C C . SER A 1 221 ? -20.994 16.765 23.366 1.00 83.94 221 SER A C 1
ATOM 1853 O O . SER A 1 221 ? -20.902 17.018 22.164 1.00 83.94 221 SER A O 1
ATOM 1855 N N . PHE A 1 222 ? -20.151 15.925 23.977 1.00 83.31 222 PHE A N 1
ATOM 1856 C CA . PHE A 1 222 ? -19.134 15.153 23.263 1.00 83.31 222 PHE A CA 1
ATOM 1857 C C . PHE A 1 222 ? -19.760 14.158 22.274 1.00 83.31 222 PHE A C 1
ATOM 1859 O O . PHE A 1 222 ? -19.373 14.142 21.105 1.00 83.31 222 PHE A O 1
ATOM 1866 N N . LEU A 1 223 ? -20.749 13.368 22.708 1.00 81.62 223 LEU A N 1
ATOM 1867 C CA . LEU A 1 223 ? -21.436 12.394 21.850 1.00 81.62 223 LEU A CA 1
ATOM 1868 C C . LEU A 1 223 ? -22.188 13.062 20.688 1.00 81.62 223 LEU A C 1
ATOM 1870 O O . LEU A 1 223 ? -22.136 12.574 19.557 1.00 81.62 223 LEU A O 1
ATOM 1874 N N . GLU A 1 224 ? -22.852 14.189 20.938 1.00 81.94 224 GLU A N 1
ATOM 1875 C CA . GLU A 1 224 ? -23.545 14.973 19.911 1.00 81.94 224 GLU A CA 1
ATOM 1876 C C . GLU A 1 224 ? -22.569 15.579 18.906 1.00 81.94 224 GLU A C 1
ATOM 1878 O O . GLU A 1 224 ? -22.786 15.489 17.699 1.00 81.94 224 GLU A O 1
ATOM 1883 N N . ASN A 1 225 ? -21.454 16.140 19.379 1.00 79.38 225 ASN A N 1
ATOM 1884 C CA . ASN A 1 225 ? -20.407 16.650 18.501 1.00 79.38 225 ASN A CA 1
ATOM 1885 C C . ASN A 1 225 ? -19.840 15.522 17.622 1.00 79.38 225 ASN A C 1
ATOM 1887 O O . ASN A 1 225 ? -19.755 15.677 16.405 1.00 79.38 225 ASN A O 1
ATOM 1891 N N . LEU A 1 226 ? -19.570 14.354 18.208 1.00 78.06 226 LEU A N 1
ATOM 1892 C CA . LEU A 1 226 ? -19.079 13.171 17.500 1.00 78.06 226 LEU A CA 1
ATOM 1893 C C . LEU A 1 226 ? -20.057 12.636 16.434 1.00 78.06 226 LEU A C 1
ATOM 1895 O O . LEU A 1 226 ? -19.621 12.071 15.424 1.00 78.06 226 LEU A O 1
ATOM 1899 N N . ARG A 1 227 ? -21.367 12.771 16.668 1.00 74.06 227 ARG A N 1
ATOM 1900 C CA . ARG A 1 227 ? -22.432 12.350 15.744 1.00 74.06 227 ARG A CA 1
ATOM 1901 C C . ARG A 1 227 ? -22.662 13.373 14.631 1.00 74.06 227 ARG A C 1
ATOM 1903 O O . ARG A 1 227 ? -22.762 12.987 13.469 1.00 74.06 227 ARG A O 1
ATOM 1910 N N . ASP A 1 228 ? -22.746 14.653 14.989 1.00 75.00 228 ASP A N 1
ATOM 1911 C CA . ASP A 1 228 ? -23.338 15.685 14.129 1.00 75.00 228 ASP A CA 1
ATOM 1912 C C . ASP A 1 228 ? -22.316 16.665 13.537 1.00 75.00 228 ASP A C 1
ATOM 1914 O O . ASP A 1 228 ? -22.613 17.324 12.538 1.00 75.00 228 ASP A O 1
ATOM 1918 N N . ARG A 1 229 ? -21.122 16.797 14.130 1.00 70.69 229 ARG A N 1
ATOM 1919 C CA . ARG A 1 229 ? -20.126 17.813 13.738 1.00 70.69 229 ARG A CA 1
ATOM 1920 C C . ARG A 1 229 ? -18.785 17.212 13.319 1.00 70.69 229 ARG A C 1
ATOM 1922 O O . ARG A 1 229 ? -18.292 17.534 12.240 1.00 70.69 229 ARG A O 1
ATOM 1929 N N . GLU A 1 230 ? -18.211 16.334 14.135 1.00 66.38 230 GLU A N 1
ATOM 1930 C CA . GLU A 1 230 ? -16.939 15.649 13.877 1.00 66.38 230 GLU A CA 1
ATOM 1931 C C . GLU A 1 230 ? -17.146 14.469 12.915 1.00 66.38 230 GLU A C 1
ATOM 1933 O O . GLU A 1 230 ? -17.505 13.350 13.294 1.00 66.38 230 GLU A O 1
ATOM 1938 N N . ASN A 1 231 ? -16.925 14.740 11.626 1.00 65.56 231 ASN A N 1
ATOM 1939 C CA . ASN A 1 231 ? -17.088 13.790 10.524 1.00 65.56 231 ASN A CA 1
ATOM 1940 C C . ASN A 1 231 ? -18.486 13.112 10.528 1.00 65.56 231 ASN A C 1
ATOM 1942 O O . ASN A 1 231 ? -18.592 11.897 10.736 1.00 65.56 231 ASN A O 1
ATOM 1946 N N . PRO A 1 232 ? -19.570 13.879 10.277 1.00 67.50 232 PRO A N 1
ATOM 1947 C CA . PRO A 1 232 ? -20.960 13.402 10.362 1.00 67.50 232 PRO A CA 1
ATOM 1948 C C . PRO A 1 232 ? -21.290 12.290 9.355 1.00 67.50 232 PRO A C 1
ATOM 1950 O O . PRO A 1 232 ? -22.265 11.557 9.503 1.00 67.50 232 PRO A O 1
ATOM 1953 N N . ASN A 1 233 ? -20.453 12.134 8.326 1.00 71.06 233 ASN A N 1
ATOM 1954 C CA . ASN A 1 233 ? -20.595 11.117 7.292 1.00 71.06 233 ASN A CA 1
ATOM 1955 C C . ASN A 1 233 ? -19.613 9.954 7.456 1.00 71.06 233 ASN A C 1
ATOM 1957 O O . ASN A 1 233 ? -19.412 9.215 6.493 1.00 71.06 233 ASN A O 1
ATOM 1961 N N . PHE A 1 234 ? -19.029 9.760 8.643 1.00 73.06 234 PHE A N 1
ATOM 1962 C CA . PHE A 1 234 ? -18.106 8.658 8.901 1.00 73.06 234 PHE A CA 1
ATOM 1963 C C . PHE A 1 234 ? -18.731 7.307 8.509 1.00 73.06 234 PHE A C 1
ATOM 1965 O O . PHE A 1 234 ? -19.845 6.941 8.921 1.00 73.06 234 PHE A O 1
ATOM 1972 N N . LYS A 1 235 ? -18.022 6.591 7.630 1.00 71.81 235 LYS A N 1
ATOM 1973 C CA . LYS A 1 235 ? -18.418 5.273 7.101 1.00 71.81 235 LYS A CA 1
ATOM 1974 C C . LYS A 1 235 ? -17.564 4.136 7.655 1.00 71.81 235 LYS A C 1
ATOM 1976 O O . LYS A 1 235 ? -17.876 2.983 7.389 1.00 71.81 235 LYS A O 1
ATOM 1981 N N . GLY A 1 236 ? -16.516 4.482 8.393 1.00 72.00 236 GLY A N 1
ATOM 1982 C CA . GLY A 1 236 ? -15.580 3.554 8.991 1.00 72.00 236 GLY A CA 1
ATOM 1983 C C . GLY A 1 236 ? -16.112 2.810 10.215 1.00 72.00 236 GLY A C 1
ATOM 1984 O O . GLY A 1 236 ? -17.221 3.065 10.695 1.00 72.00 236 GLY A O 1
ATOM 1985 N N . SER A 1 237 ? -15.288 1.909 10.748 1.00 75.06 237 SER A N 1
ATOM 1986 C CA . SER A 1 237 ? -15.600 1.153 11.968 1.00 75.06 237 SER A CA 1
ATOM 1987 C C . SER A 1 237 ? -15.255 1.954 13.224 1.00 75.06 237 SER A C 1
ATOM 1989 O O . SER A 1 237 ? -14.241 2.657 13.270 1.00 75.06 237 SER A O 1
ATOM 1991 N N . THR A 1 238 ? -16.088 1.841 14.263 1.00 78.00 238 THR A N 1
ATOM 1992 C CA . THR A 1 238 ? -15.838 2.495 15.560 1.00 78.00 238 THR A CA 1
ATOM 1993 C C . THR A 1 238 ? -15.431 1.484 16.629 1.00 78.00 238 THR A C 1
ATOM 1995 O O . THR A 1 238 ? -16.093 0.465 16.816 1.00 78.00 238 THR A O 1
ATOM 1998 N N . ILE A 1 239 ? -14.354 1.786 17.351 1.00 82.56 239 ILE A N 1
ATOM 1999 C CA . ILE A 1 239 ? -13.932 1.094 18.569 1.00 82.56 239 ILE A CA 1
ATOM 2000 C C . ILE A 1 239 ? -14.348 1.974 19.747 1.00 82.56 239 ILE A C 1
ATOM 2002 O O . ILE A 1 239 ? -13.791 3.058 19.929 1.00 82.56 239 ILE A O 1
ATOM 2006 N N . LEU A 1 240 ? -15.320 1.522 20.534 1.00 82.56 240 LEU A N 1
ATOM 2007 C CA . LEU A 1 240 ? -15.746 2.203 21.754 1.00 82.56 240 LEU A CA 1
ATOM 2008 C C . LEU A 1 240 ? -15.047 1.574 22.958 1.00 82.56 240 LEU A C 1
ATOM 2010 O O . LEU A 1 240 ? -15.205 0.384 23.217 1.00 82.56 240 LEU A O 1
ATOM 2014 N N . LEU A 1 241 ? -14.292 2.378 23.696 1.00 83.56 241 LEU A N 1
ATOM 2015 C CA . LEU A 1 241 ? -13.660 2.004 24.954 1.00 83.56 241 LEU A CA 1
ATOM 2016 C C . LEU A 1 241 ? -14.428 2.673 26.090 1.00 83.56 241 LEU A C 1
ATOM 2018 O O . LEU A 1 241 ? -14.519 3.901 26.133 1.00 83.56 241 LEU A O 1
ATOM 2022 N N . THR A 1 242 ? -14.971 1.883 27.010 1.00 83.81 242 THR A N 1
ATOM 2023 C CA . THR A 1 242 ? -15.636 2.409 28.206 1.00 83.81 242 THR A CA 1
ATOM 2024 C C . THR A 1 242 ? -15.478 1.457 29.385 1.00 83.81 242 THR A C 1
ATOM 2026 O O . THR A 1 242 ? -15.114 0.303 29.198 1.00 83.81 242 THR A O 1
ATOM 2029 N N . HIS A 1 243 ? -15.677 1.923 30.617 1.00 85.19 243 HIS A N 1
ATOM 2030 C CA . HIS A 1 243 ? -15.448 1.078 31.789 1.00 85.19 243 HIS A CA 1
ATOM 2031 C C . HIS A 1 243 ? -16.622 0.128 32.057 1.00 85.19 243 HIS A C 1
ATOM 2033 O O . HIS A 1 243 ? -16.399 -1.072 32.221 1.00 85.19 243 HIS A O 1
ATOM 2039 N N . VAL A 1 244 ? -17.848 0.661 32.074 1.00 83.81 244 VAL A N 1
ATOM 2040 C CA . VAL A 1 244 ? -19.066 -0.078 32.440 1.00 83.81 244 VAL A CA 1
ATOM 2041 C C . VAL A 1 244 ? -19.650 -0.789 31.210 1.00 83.81 244 VAL A C 1
ATOM 2043 O O . VAL A 1 244 ? -19.862 -0.128 30.189 1.00 83.81 244 VAL A O 1
ATOM 2046 N N . PRO A 1 245 ? -19.910 -2.107 31.280 1.00 81.38 245 PRO A N 1
ATOM 2047 C CA . PRO A 1 245 ? -20.560 -2.864 30.218 1.00 81.38 245 PRO A CA 1
ATOM 2048 C C . PRO A 1 245 ? -21.950 -2.346 29.874 1.00 81.38 245 PRO A C 1
ATOM 2050 O O . PRO A 1 245 ? -22.695 -1.860 30.725 1.00 81.38 245 PRO A O 1
ATOM 2053 N N . MET A 1 246 ? -22.327 -2.509 28.611 1.00 83.19 246 MET A N 1
ATOM 2054 C CA . MET A 1 246 ? -23.661 -2.157 28.148 1.00 83.19 246 MET A CA 1
ATOM 2055 C C . MET A 1 246 ? -24.717 -3.120 28.724 1.00 83.19 246 MET A C 1
ATOM 2057 O O . MET A 1 246 ? -24.449 -4.284 29.028 1.00 83.19 246 MET A O 1
ATOM 2061 N N . TYR A 1 247 ? -25.951 -2.628 28.869 1.00 81.81 247 TYR A N 1
ATOM 2062 C CA . TYR A 1 247 ? -27.055 -3.389 29.465 1.00 81.81 247 TYR A CA 1
ATOM 2063 C C . TYR A 1 247 ? -27.345 -4.723 28.750 1.00 81.81 247 TYR A C 1
ATOM 2065 O O . TYR A 1 247 ? -27.588 -4.748 27.536 1.00 81.81 247 TYR A O 1
ATOM 2073 N N . LYS A 1 248 ? -27.467 -5.804 29.538 1.00 80.00 248 LYS A N 1
ATOM 2074 C CA . LYS A 1 248 ? -27.796 -7.173 29.097 1.00 80.00 248 LYS A CA 1
ATOM 2075 C C . LYS A 1 248 ? -28.887 -7.791 29.968 1.00 80.00 248 LYS A C 1
ATOM 2077 O O . LYS A 1 248 ? -29.060 -7.431 31.129 1.00 80.00 248 LYS A O 1
ATOM 2082 N N . LYS A 1 249 ? -29.614 -8.768 29.415 1.00 78.81 249 LYS A N 1
ATOM 2083 C CA . LYS A 1 249 ? -30.554 -9.582 30.202 1.00 78.81 249 LYS A CA 1
ATOM 2084 C C . LYS A 1 249 ? -29.784 -10.477 31.177 1.00 78.81 249 LYS A C 1
ATOM 2086 O O . LYS A 1 249 ? -28.742 -11.026 30.817 1.00 78.81 249 LYS A O 1
ATOM 2091 N N . ALA A 1 250 ? -30.337 -10.664 32.375 1.00 75.56 250 ALA A N 1
ATOM 2092 C CA . ALA A 1 250 ? -29.796 -11.592 33.364 1.00 75.56 250 ALA A CA 1
ATOM 2093 C C . ALA A 1 250 ? -29.637 -13.004 32.771 1.00 75.56 250 ALA A C 1
ATOM 2095 O O . ALA A 1 250 ? -30.482 -13.460 31.995 1.00 75.56 250 ALA A O 1
ATOM 2096 N N . GLY A 1 251 ? -28.536 -13.673 33.114 1.00 73.69 251 GLY A N 1
ATOM 2097 C CA . GLY A 1 251 ? -28.186 -15.001 32.607 1.00 73.69 251 GLY A CA 1
ATOM 2098 C C . GLY A 1 251 ? -27.524 -15.036 31.221 1.00 73.69 251 GLY A C 1
ATOM 2099 O O . GLY A 1 251 ? -27.105 -16.110 30.797 1.00 73.69 251 GLY A O 1
ATOM 2100 N N . LEU A 1 252 ? -27.400 -13.906 30.506 1.00 77.81 252 LEU A N 1
ATOM 2101 C CA . LEU A 1 252 ? -26.632 -13.856 29.250 1.00 77.81 252 LEU A CA 1
ATOM 2102 C C . LEU A 1 252 ? -25.116 -13.804 29.510 1.00 77.81 252 LEU A C 1
ATOM 2104 O O . LEU A 1 252 ? -24.332 -14.526 28.892 1.00 77.81 252 LEU A O 1
ATOM 2108 N N . CYS A 1 253 ? -24.721 -12.943 30.436 1.00 74.38 253 CYS A N 1
ATOM 2109 C CA . CYS A 1 253 ? -23.442 -12.979 31.140 1.00 74.38 253 CYS A CA 1
ATOM 2110 C C . CYS A 1 253 ? -23.746 -13.322 32.612 1.00 74.38 253 CYS A C 1
ATOM 2112 O O . CYS A 1 253 ? -24.915 -13.541 32.952 1.00 74.38 253 CYS A O 1
ATOM 2114 N N . ARG A 1 254 ? -22.735 -13.382 33.493 1.00 68.44 254 ARG A N 1
ATOM 2115 C CA . ARG A 1 254 ? -23.006 -13.465 34.941 1.00 68.44 254 ARG A CA 1
ATOM 2116 C C . ARG A 1 254 ? -23.905 -12.294 35.363 1.00 68.44 254 ARG A C 1
ATOM 2118 O O . ARG A 1 254 ? -23.889 -11.262 34.697 1.00 68.44 254 ARG A O 1
ATOM 2125 N N . ASP A 1 255 ? -24.733 -12.526 36.385 1.00 49.69 255 ASP A N 1
ATOM 2126 C CA . ASP A 1 255 ? -25.813 -11.633 36.821 1.00 49.69 255 ASP A CA 1
ATOM 2127 C C . ASP A 1 255 ? -25.413 -10.163 36.736 1.00 49.69 255 ASP A C 1
ATOM 2129 O O . ASP A 1 255 ? -24.370 -9.762 37.249 1.00 49.69 255 ASP A O 1
ATOM 2133 N N . GLY A 1 256 ? -26.233 -9.409 35.998 1.00 44.91 256 GLY A N 1
ATOM 2134 C CA . GLY A 1 256 ? -25.901 -8.057 35.578 1.00 44.91 256 GLY A CA 1
ATOM 2135 C C . GLY A 1 256 ? -25.630 -7.128 36.763 1.00 44.91 256 GLY A C 1
ATOM 2136 O O . GLY A 1 256 ? -26.097 -7.405 37.873 1.00 44.91 256 GLY A O 1
ATOM 2137 N N . PRO A 1 257 ? -24.910 -6.016 36.535 1.00 41.75 257 PRO A N 1
ATOM 2138 C CA . PRO A 1 257 ? -24.756 -4.963 37.534 1.00 41.75 257 PRO A CA 1
ATOM 2139 C C . PRO A 1 257 ? -26.110 -4.635 38.181 1.00 41.75 257 PRO A C 1
ATOM 2141 O O . PRO A 1 257 ? -27.140 -4.567 37.501 1.00 41.75 257 PRO A O 1
ATOM 2144 N N . GLU A 1 258 ? -26.132 -4.487 39.508 1.00 39.56 258 GLU A N 1
ATOM 2145 C CA . GLU A 1 258 ? -27.348 -4.175 40.264 1.00 39.56 258 GLU A CA 1
ATOM 2146 C C . GLU A 1 258 ? -27.820 -2.749 39.915 1.00 39.56 258 GLU A C 1
ATOM 2148 O O . GLU A 1 258 ? -27.543 -1.788 40.627 1.00 39.56 258 GLU A O 1
ATOM 2153 N N . HIS A 1 259 ? -28.549 -2.591 38.808 1.00 40.19 259 HIS A N 1
ATOM 2154 C CA . HIS A 1 259 ? -29.203 -1.332 38.462 1.00 40.19 259 HIS A CA 1
ATOM 2155 C C . HIS A 1 259 ? -30.514 -1.213 39.247 1.00 40.19 259 HIS A C 1
ATOM 2157 O O . HIS A 1 259 ? -31.561 -1.735 38.852 1.00 40.19 259 HIS A O 1
ATOM 2163 N N . LYS A 1 260 ? -30.479 -0.497 40.373 1.00 34.50 260 LYS A N 1
ATOM 2164 C CA . LYS A 1 260 ? -31.697 0.002 41.024 1.00 34.50 260 LYS A CA 1
ATOM 2165 C C . LYS A 1 260 ? -32.162 1.256 40.294 1.00 34.50 260 LYS A C 1
ATOM 2167 O O . LYS A 1 260 ? -31.828 2.369 40.684 1.00 34.50 260 LYS A O 1
ATOM 2172 N N . TYR A 1 261 ? -32.940 1.077 39.232 1.00 38.59 261 TYR A N 1
ATOM 2173 C CA . TYR A 1 261 ? -33.656 2.196 38.630 1.00 38.59 261 TYR A CA 1
ATOM 2174 C C . TYR A 1 261 ? -34.682 2.729 39.632 1.00 38.59 261 TYR A C 1
ATOM 2176 O O . TYR A 1 261 ? -35.533 1.984 40.127 1.00 38.59 261 TYR A O 1
ATOM 2184 N N . TYR A 1 262 ? -34.628 4.029 39.913 1.00 37.97 262 TYR A N 1
ATOM 2185 C CA . TYR A 1 262 ? -35.803 4.724 40.420 1.00 37.97 262 TYR A CA 1
ATOM 2186 C C . TYR A 1 262 ? -36.919 4.558 39.376 1.00 37.97 262 TYR A C 1
ATOM 2188 O O . TYR A 1 262 ? -36.685 4.660 38.173 1.00 37.97 262 TYR A O 1
ATOM 2196 N N . ILE A 1 263 ? -38.106 4.178 39.843 1.00 33.53 263 ILE A N 1
ATOM 2197 C CA . ILE A 1 263 ? -39.239 3.745 39.018 1.00 33.53 263 ILE A CA 1
ATOM 2198 C C . ILE A 1 263 ? -39.578 4.827 37.971 1.00 33.53 263 ILE A C 1
ATOM 2200 O O . ILE A 1 263 ? -39.763 5.981 38.345 1.00 33.53 263 ILE A O 1
ATOM 2204 N N . ASN A 1 264 ? -39.729 4.407 36.704 1.00 38.34 264 ASN A N 1
ATOM 2205 C CA . ASN A 1 264 ? -40.107 5.177 35.499 1.00 38.34 264 ASN A CA 1
ATOM 2206 C C . ASN A 1 264 ? -39.024 6.029 34.814 1.00 38.34 264 ASN A C 1
ATOM 2208 O O . ASN A 1 264 ? -39.154 7.244 34.815 1.00 38.34 264 ASN A O 1
ATOM 2212 N N . ASN A 1 265 ? -38.071 5.416 34.099 1.00 42.78 265 ASN A N 1
ATOM 2213 C CA . ASN A 1 265 ? -37.334 6.107 33.028 1.00 42.78 265 ASN A CA 1
ATOM 2214 C C . ASN A 1 265 ? -37.207 5.234 31.765 1.00 42.78 265 ASN A C 1
ATOM 2216 O O . ASN A 1 265 ? -37.154 4.003 31.844 1.00 42.78 265 ASN A O 1
ATOM 2220 N N . GLU A 1 266 ? -37.195 5.891 30.603 1.00 42.97 266 GLU A N 1
ATOM 2221 C CA . GLU A 1 266 ? -37.040 5.289 29.274 1.00 42.97 266 GLU A CA 1
ATOM 2222 C C . GLU A 1 266 ? -35.572 4.912 28.993 1.00 42.97 266 GLU A C 1
ATOM 2224 O O . GLU A 1 266 ? -34.647 5.475 29.573 1.00 42.97 266 GLU A O 1
ATOM 2229 N N . LYS A 1 267 ? -35.340 3.925 28.114 1.00 40.31 267 LYS A N 1
ATOM 2230 C CA . LYS A 1 267 ? -33.983 3.510 27.715 1.00 40.31 267 LYS A CA 1
ATOM 2231 C C . LYS A 1 267 ? -33.310 4.609 26.887 1.00 40.31 267 LYS A C 1
ATOM 2233 O O . LYS A 1 267 ? -33.888 5.088 25.916 1.00 40.31 267 LYS A O 1
ATOM 2238 N N . GLU A 1 268 ? -32.053 4.904 27.204 1.00 41.06 268 GLU A N 1
ATOM 2239 C CA . GLU A 1 268 ? -31.282 5.950 26.530 1.00 41.06 268 GLU A CA 1
ATOM 2240 C C . GLU A 1 268 ? -31.056 5.676 25.016 1.00 41.06 268 GLU A C 1
ATOM 2242 O O . GLU A 1 268 ? -30.666 4.565 24.628 1.00 41.06 268 GLU A O 1
ATOM 2247 N N . PRO A 1 269 ? -31.257 6.677 24.134 1.00 39.00 269 PRO A N 1
ATOM 2248 C CA . PRO A 1 269 ? -31.338 6.513 22.675 1.00 39.00 269 PRO A CA 1
ATOM 2249 C C . PRO A 1 269 ? -29.992 6.397 21.927 1.00 39.00 269 PRO A C 1
ATOM 2251 O O . PRO A 1 269 ? -29.981 6.253 20.700 1.00 39.00 269 PRO A O 1
ATOM 2254 N N . TYR A 1 270 ? -28.839 6.429 22.607 1.00 47.38 270 TYR A N 1
ATOM 2255 C CA . TYR A 1 270 ? -27.514 6.484 21.958 1.00 47.38 270 TYR A CA 1
ATOM 2256 C C . TYR A 1 270 ? -27.054 5.173 21.297 1.00 47.38 270 TYR A C 1
ATOM 2258 O O . TYR A 1 270 ? -25.965 5.112 20.729 1.00 47.38 270 TYR A O 1
ATOM 2266 N N . LYS A 1 271 ? -27.879 4.120 21.289 1.00 40.81 271 LYS A N 1
ATOM 2267 C CA . LYS A 1 271 ? -27.509 2.827 20.695 1.00 40.81 271 LYS A CA 1
ATOM 2268 C C . LYS A 1 271 ? -27.511 2.812 19.159 1.00 40.81 271 LYS A C 1
ATOM 2270 O O . LYS A 1 271 ? -27.185 1.800 18.565 1.00 40.81 271 LYS A O 1
ATOM 2275 N N . ASN A 1 272 ? -27.827 3.904 18.467 1.00 37.91 272 ASN A N 1
ATOM 2276 C CA . ASN A 1 272 ? -27.926 3.935 17.000 1.00 37.91 272 ASN A CA 1
ATOM 2277 C C . ASN A 1 272 ? -26.563 3.989 16.271 1.00 37.91 272 ASN A C 1
ATOM 2279 O O . ASN A 1 272 ? -26.290 4.931 15.531 1.00 37.91 272 ASN A O 1
ATOM 2283 N N . GLY A 1 273 ? -25.722 2.966 16.442 1.00 41.97 273 GLY A N 1
ATOM 2284 C CA . GLY A 1 273 ? -24.420 2.839 15.776 1.00 41.97 273 GLY A CA 1
ATOM 2285 C C . GLY A 1 273 ? -24.443 2.016 14.480 1.00 41.97 273 GLY A C 1
ATOM 2286 O O . GLY A 1 273 ? -25.314 1.169 14.279 1.00 41.97 273 GLY A O 1
ATOM 2287 N N . LYS A 1 274 ? -23.476 2.298 13.595 1.00 52.22 274 LYS A N 1
ATOM 2288 C CA . LYS A 1 274 ? -23.030 1.427 12.487 1.00 52.22 274 LYS A CA 1
ATOM 2289 C C . LYS A 1 274 ? -22.009 0.396 13.024 1.00 52.22 274 LYS A C 1
ATOM 2291 O O . LYS A 1 274 ? -21.758 0.371 14.224 1.00 52.22 274 LYS A O 1
ATOM 2296 N N . SER A 1 275 ? -21.426 -0.422 12.142 1.00 62.56 275 SER A N 1
ATOM 2297 C CA . SER A 1 275 ? -20.359 -1.404 12.425 1.00 62.56 275 SER A CA 1
ATOM 2298 C C . SER A 1 275 ? -19.334 -0.955 13.480 1.00 62.56 275 SER A C 1
ATOM 2300 O O . SER A 1 275 ? -18.816 0.166 13.418 1.00 62.56 275 SER A O 1
ATOM 2302 N N . GLY A 1 276 ? -19.002 -1.827 14.434 1.00 70.81 276 GLY A N 1
ATOM 2303 C CA . GLY A 1 276 ? -18.015 -1.516 15.465 1.00 70.81 276 GLY A CA 1
ATOM 2304 C C . GLY A 1 276 ? -17.831 -2.599 16.526 1.00 70.81 276 GLY A C 1
ATOM 2305 O O . GLY A 1 276 ? -18.520 -3.623 16.534 1.00 70.81 276 GLY A O 1
ATOM 2306 N N . ILE A 1 277 ? -16.890 -2.345 17.435 1.00 80.12 277 ILE A N 1
ATOM 2307 C CA . ILE A 1 277 ? -16.615 -3.173 18.614 1.00 80.12 277 ILE A CA 1
ATOM 2308 C C . ILE A 1 277 ? -16.606 -2.301 19.869 1.00 80.12 277 ILE A C 1
ATOM 2310 O O . ILE A 1 277 ? -16.076 -1.189 19.863 1.00 80.12 277 ILE A O 1
ATOM 2314 N N . ILE A 1 278 ? -17.182 -2.816 20.949 1.00 83.38 278 ILE A N 1
ATOM 2315 C CA . ILE A 1 278 ? -17.167 -2.198 22.273 1.00 83.38 278 ILE A CA 1
ATOM 2316 C C . ILE A 1 278 ? -16.238 -3.025 23.164 1.00 83.38 278 ILE A C 1
ATOM 2318 O O . ILE A 1 278 ? -16.377 -4.246 23.241 1.00 83.38 278 ILE A O 1
ATOM 2322 N N . LEU A 1 279 ? -15.280 -2.379 23.822 1.00 79.50 279 LEU A N 1
ATOM 2323 C CA . LEU A 1 279 ? -14.408 -3.009 24.810 1.00 79.50 279 LEU A CA 1
ATOM 2324 C C . LEU A 1 279 ? -14.678 -2.405 26.184 1.00 79.50 279 LEU A C 1
ATOM 2326 O O . LEU A 1 279 ? -14.583 -1.185 26.351 1.00 79.50 279 LEU A O 1
ATOM 2330 N N . THR A 1 280 ? -14.993 -3.267 27.151 1.00 82.88 280 THR A N 1
ATOM 2331 C CA . THR A 1 280 ? -15.376 -2.863 28.510 1.00 82.88 280 THR A CA 1
ATOM 2332 C C . THR A 1 280 ? -14.692 -3.686 29.598 1.00 82.88 280 THR A C 1
ATOM 2334 O O . THR A 1 280 ? -13.905 -4.589 29.306 1.00 82.88 280 THR A O 1
ATOM 2337 N N . GLY A 1 281 ? -14.930 -3.340 30.866 1.00 80.38 281 GLY A N 1
ATOM 2338 C CA . GLY A 1 281 ? -14.387 -4.031 32.036 1.00 80.38 281 GLY A CA 1
ATOM 2339 C C . GLY A 1 281 ? -15.432 -4.135 33.147 1.00 80.38 281 GLY A C 1
ATOM 2340 O O . GLY A 1 281 ? -16.537 -4.595 32.899 1.00 80.38 281 GLY A O 1
ATOM 2341 N N . HIS A 1 282 ? -15.079 -3.704 34.361 1.00 83.19 282 HIS A N 1
ATOM 2342 C CA . HIS A 1 282 ? -15.963 -3.602 35.536 1.00 83.19 282 HIS A CA 1
ATOM 2343 C C . HIS A 1 282 ? -16.467 -4.926 36.141 1.00 83.19 282 HIS A C 1
ATOM 2345 O O . HIS A 1 282 ? -16.278 -5.144 37.330 1.00 83.19 282 HIS A O 1
ATOM 2351 N N . ASP A 1 283 ? -17.019 -5.850 35.352 1.00 73.50 283 ASP A N 1
ATOM 2352 C CA . ASP A 1 283 ? -17.697 -7.060 35.863 1.00 73.50 283 ASP A CA 1
ATOM 2353 C C . ASP A 1 283 ? -16.742 -8.139 36.398 1.00 73.50 283 ASP A C 1
ATOM 2355 O O . ASP A 1 283 ? -17.169 -9.174 36.907 1.00 73.50 283 ASP A O 1
ATOM 2359 N N . HIS A 1 284 ? -15.437 -7.923 36.238 1.00 81.25 284 HIS A N 1
ATOM 2360 C CA . HIS A 1 284 ? -14.326 -8.786 36.645 1.00 81.25 284 HIS A CA 1
ATOM 2361 C C . HIS A 1 284 ? -14.272 -10.195 36.033 1.00 81.25 284 HIS A C 1
ATOM 2363 O O . HIS A 1 284 ? -13.183 -10.746 35.931 1.00 81.25 284 HIS A O 1
ATOM 2369 N N . GLU A 1 285 ? -15.381 -10.757 35.562 1.00 75.25 285 GLU A N 1
ATOM 2370 C CA . GLU A 1 285 ? -15.498 -12.136 35.065 1.00 75.25 285 GLU A CA 1
ATOM 2371 C C . GLU A 1 285 ? -15.285 -12.279 33.554 1.00 75.25 285 GLU A C 1
ATOM 2373 O O . GLU A 1 285 ? -14.973 -13.364 33.045 1.00 75.25 285 GLU A O 1
ATOM 2378 N N . GLY A 1 286 ? -15.421 -11.167 32.839 1.00 76.56 286 GLY A N 1
ATOM 2379 C CA . GLY A 1 286 ? -15.379 -11.103 31.389 1.00 76.56 286 GLY A CA 1
ATOM 2380 C C . GLY A 1 286 ? -16.615 -11.697 30.710 1.00 76.56 286 GLY A C 1
ATOM 2381 O O . GLY A 1 286 ? -17.301 -12.578 31.230 1.00 76.56 286 GLY A O 1
ATOM 2382 N N . CYS A 1 287 ? -16.910 -11.202 29.514 1.00 80.31 287 CYS A N 1
ATOM 2383 C CA . CYS A 1 287 ? -18.038 -11.642 28.709 1.00 80.31 287 CYS A CA 1
ATOM 2384 C C . CYS A 1 287 ? -17.817 -11.289 27.236 1.00 80.31 287 CYS A C 1
ATOM 2386 O O . CYS A 1 287 ? -17.250 -10.252 26.920 1.00 80.31 287 CYS A O 1
ATOM 2388 N N . ASP A 1 288 ? -18.272 -12.160 26.343 1.00 82.00 288 ASP A N 1
ATOM 2389 C CA . ASP A 1 288 ? -18.262 -11.954 24.894 1.00 82.00 288 ASP A CA 1
ATOM 2390 C C . ASP A 1 288 ? -19.694 -12.142 24.394 1.00 82.00 288 ASP A C 1
ATOM 2392 O O . ASP A 1 288 ? -20.322 -13.180 24.670 1.00 82.00 288 ASP A O 1
ATOM 2396 N N . ASP A 1 289 ? -20.235 -11.113 23.754 1.00 85.50 289 ASP A N 1
ATOM 2397 C CA . ASP A 1 289 ? -21.598 -11.086 23.241 1.00 85.50 289 ASP A CA 1
ATOM 2398 C C . ASP A 1 289 ? -21.758 -10.103 22.074 1.00 85.50 289 ASP A C 1
ATOM 2400 O O . ASP A 1 289 ? -20.842 -9.383 21.668 1.00 85.50 289 ASP A O 1
ATOM 2404 N N . TRP A 1 290 ? -22.945 -10.150 21.481 1.00 84.94 290 TRP A 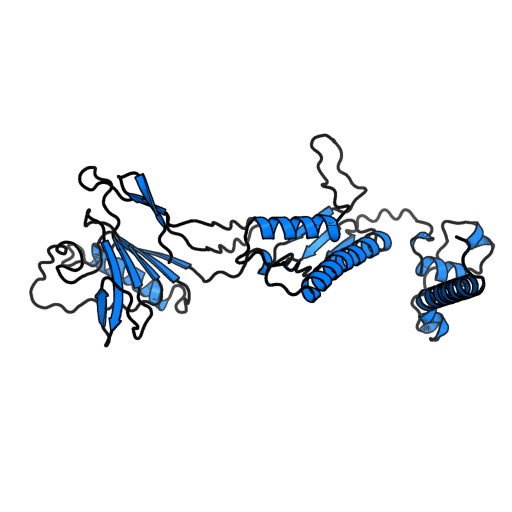N 1
ATOM 2405 C CA . TRP A 1 290 ? -23.334 -9.383 20.315 1.00 84.94 290 TRP A CA 1
ATOM 2406 C C . TRP A 1 290 ? -24.624 -8.629 20.596 1.00 84.94 290 TRP A C 1
ATOM 2408 O O . TRP A 1 290 ? -25.620 -9.224 21.004 1.00 84.94 290 TRP A O 1
ATOM 2418 N N . TYR A 1 291 ? -24.643 -7.343 20.277 1.00 86.62 291 TYR A N 1
ATOM 2419 C CA . TYR A 1 291 ? -25.859 -6.554 20.163 1.00 86.62 291 TYR A CA 1
ATOM 2420 C C . TYR A 1 291 ? -26.388 -6.667 18.738 1.00 86.62 291 TYR A C 1
ATOM 2422 O O . TYR A 1 291 ? -25.708 -6.304 17.780 1.00 86.62 291 TYR A O 1
ATOM 2430 N N . ASN A 1 292 ? -27.615 -7.159 18.598 1.00 87.00 292 ASN A N 1
ATOM 2431 C CA . ASN A 1 292 ? -28.320 -7.281 17.326 1.00 87.00 292 ASN A CA 1
ATOM 2432 C C . ASN A 1 292 ? -29.475 -6.278 17.281 1.00 87.00 292 ASN A C 1
ATOM 2434 O O . ASN A 1 292 ? -30.219 -6.159 18.254 1.00 87.00 292 ASN A O 1
ATOM 2438 N N . TYR A 1 293 ? -29.635 -5.570 16.162 1.00 85.19 293 TYR A N 1
ATOM 2439 C CA . TYR A 1 293 ? -30.717 -4.600 15.989 1.00 85.19 293 TYR A CA 1
ATOM 2440 C C . TYR A 1 293 ? -31.962 -5.265 15.392 1.00 85.19 293 TYR A C 1
ATOM 2442 O O . TYR A 1 293 ? -31.995 -5.590 14.203 1.00 85.19 293 TYR A O 1
ATOM 2450 N N . ILE A 1 294 ? -32.974 -5.503 16.223 1.00 84.38 294 ILE A N 1
ATOM 2451 C CA . ILE A 1 294 ? -34.173 -6.270 15.871 1.00 84.38 294 ILE A CA 1
ATOM 2452 C C . ILE A 1 294 ? -35.401 -5.447 16.258 1.00 84.38 294 ILE A C 1
ATOM 2454 O O . ILE A 1 294 ? -35.550 -5.071 17.420 1.00 84.38 294 ILE A O 1
ATOM 2458 N N . ASN A 1 295 ? -36.296 -5.191 15.297 1.00 84.94 295 ASN A N 1
ATOM 2459 C CA . ASN A 1 295 ? -37.552 -4.459 15.507 1.00 84.94 295 ASN A CA 1
ATOM 2460 C C . ASN A 1 295 ? -37.359 -3.084 16.183 1.00 84.94 295 ASN A C 1
ATOM 2462 O O . ASN A 1 295 ? -38.123 -2.711 17.071 1.00 84.94 295 ASN A O 1
ATOM 2466 N N . GLY A 1 296 ? -36.317 -2.342 15.800 1.00 80.44 296 GLY A N 1
ATOM 2467 C CA . GLY A 1 296 ? -36.026 -1.021 16.365 1.00 80.44 296 GLY A CA 1
ATOM 2468 C C . GLY A 1 296 ? -35.242 -1.016 17.686 1.00 80.44 296 GLY A C 1
ATOM 2469 O O . GLY A 1 296 ? -34.852 0.060 18.144 1.00 80.44 296 GLY A O 1
ATOM 2470 N N . GLU A 1 297 ? -34.957 -2.179 18.280 1.00 80.00 297 GLU A N 1
ATOM 2471 C CA . GLU A 1 297 ? -34.235 -2.296 19.552 1.00 80.00 297 GLU A CA 1
ATOM 2472 C C . GLU A 1 297 ? -32.912 -3.062 19.421 1.00 80.00 297 GLU A C 1
ATOM 2474 O O . GLU A 1 297 ? -32.781 -4.001 18.639 1.00 80.00 297 GLU A O 1
ATOM 2479 N N . TRP A 1 298 ? -31.927 -2.703 20.251 1.00 81.38 298 TRP A N 1
ATOM 2480 C CA . TRP A 1 298 ? -30.695 -3.481 20.402 1.00 81.38 298 TRP A CA 1
ATOM 2481 C C . TRP A 1 298 ? -30.856 -4.560 21.463 1.00 81.38 298 TRP A C 1
ATOM 2483 O O . TRP A 1 298 ? -31.075 -4.263 22.642 1.00 81.38 298 TRP A O 1
ATOM 2493 N N . ILE A 1 299 ? -30.698 -5.812 21.042 1.00 86.38 299 ILE A N 1
ATOM 2494 C CA . ILE A 1 299 ? -30.862 -7.000 21.875 1.00 86.38 299 ILE A CA 1
ATOM 2495 C C . ILE A 1 299 ? -29.530 -7.746 21.943 1.00 86.38 299 ILE A C 1
ATOM 2497 O O . ILE A 1 299 ? -28.983 -8.147 20.917 1.00 86.38 299 ILE A O 1
ATOM 2501 N N . ALA A 1 300 ? -29.021 -7.943 23.159 1.00 86.69 300 ALA A N 1
ATOM 2502 C CA . ALA A 1 300 ? -27.800 -8.701 23.399 1.00 86.69 300 ALA A CA 1
ATOM 2503 C C . ALA A 1 300 ? -28.042 -10.220 23.284 1.00 86.69 300 ALA A C 1
ATOM 2505 O O . ALA A 1 300 ? -29.021 -10.741 23.829 1.00 86.69 300 ALA A O 1
ATOM 2506 N N . SER A 1 301 ? -27.138 -10.939 22.615 1.00 86.31 301 SER A N 1
ATOM 2507 C CA . SER A 1 301 ? -27.119 -12.404 22.523 1.00 86.31 301 SER A CA 1
ATOM 2508 C C . SER A 1 301 ? -25.701 -12.954 22.332 1.00 86.31 301 SER A C 1
ATOM 2510 O O . SER A 1 301 ? -24.784 -12.227 21.970 1.00 86.31 301 SER A O 1
ATOM 2512 N N . LYS A 1 302 ? -25.503 -14.263 22.546 1.00 84.06 302 LYS A N 1
ATOM 2513 C CA . LYS A 1 302 ? -24.195 -14.920 22.338 1.00 84.06 302 LYS A CA 1
ATOM 2514 C C . LYS A 1 302 ? -23.806 -15.089 20.876 1.00 84.06 302 LYS A C 1
ATOM 2516 O O . LYS A 1 302 ? -22.631 -15.244 20.566 1.00 84.06 302 LYS A O 1
ATOM 2521 N N . GLU A 1 303 ? -24.789 -15.044 19.992 1.00 85.19 303 GLU A N 1
ATOM 2522 C CA . GLU A 1 303 ? -24.596 -15.248 18.567 1.00 85.19 303 GLU A CA 1
ATOM 2523 C C . GLU A 1 303 ? -24.999 -14.005 17.781 1.00 85.19 303 GLU A C 1
ATOM 2525 O O . GLU A 1 303 ? -25.886 -13.241 18.184 1.00 85.19 303 GLU A O 1
ATOM 2530 N N . LYS A 1 304 ? -24.338 -13.832 16.637 1.00 83.44 304 LYS A N 1
ATOM 2531 C CA . LYS A 1 304 ? -24.702 -12.844 15.631 1.00 83.44 304 LYS A CA 1
ATOM 2532 C C . LYS A 1 304 ? -25.991 -13.290 14.943 1.00 83.44 304 LYS A C 1
ATOM 2534 O O . LYS A 1 304 ? -26.092 -14.430 14.499 1.00 83.44 304 LYS A O 1
ATOM 2539 N N . GLN A 1 305 ? -26.956 -12.389 14.827 1.00 82.19 305 GLN A N 1
ATOM 2540 C CA . GLN A 1 305 ? -28.207 -12.631 14.111 1.00 82.19 305 GLN A CA 1
ATOM 2541 C C . GLN A 1 305 ? -28.275 -11.758 12.858 1.00 82.19 305 GLN A C 1
ATOM 2543 O O . GLN A 1 305 ? -27.669 -10.688 12.799 1.00 82.19 305 GLN A O 1
ATOM 2548 N N . SER A 1 306 ? -29.006 -12.219 11.839 1.00 67.19 306 SER A N 1
ATOM 2549 C CA . SER A 1 306 ? -29.298 -11.395 10.665 1.00 67.19 306 SER A CA 1
ATOM 2550 C C . SER A 1 306 ? -30.308 -10.324 11.074 1.00 67.19 306 SER A C 1
ATOM 2552 O O . SER A 1 306 ? -31.495 -10.596 11.229 1.00 67.19 306 SER A O 1
ATOM 2554 N N . ALA A 1 307 ? -29.786 -9.132 11.335 1.00 65.44 307 ALA A N 1
ATOM 2555 C CA . ALA A 1 307 ? -30.504 -7.973 11.837 1.00 65.44 307 ALA A CA 1
ATOM 2556 C C . ALA A 1 307 ? -30.639 -6.902 10.742 1.00 65.44 307 ALA A C 1
ATOM 2558 O O . ALA A 1 307 ? -29.929 -6.925 9.736 1.00 65.44 307 ALA A O 1
ATOM 2559 N N . GLU A 1 308 ? -31.533 -5.935 10.954 1.00 72.31 308 GLU A N 1
ATOM 2560 C CA . GLU A 1 308 ? -31.724 -4.779 10.057 1.00 72.31 308 GLU A CA 1
ATOM 2561 C C . GLU A 1 308 ? -30.472 -3.886 9.968 1.00 72.31 308 GLU A C 1
ATOM 2563 O O . GLU A 1 308 ? -30.310 -3.109 9.027 1.00 72.31 308 GLU A O 1
ATOM 2568 N N . ARG A 1 309 ? -29.579 -3.996 10.958 1.00 78.56 309 ARG A N 1
ATOM 2569 C CA . ARG A 1 309 ? -28.265 -3.350 11.008 1.00 78.56 309 ARG A CA 1
ATOM 2570 C C . ARG A 1 309 ? -27.187 -4.374 11.323 1.00 78.56 309 ARG A C 1
ATOM 2572 O O . ARG A 1 309 ? -27.470 -5.449 11.849 1.00 78.56 309 ARG A O 1
ATOM 2579 N N . GLU A 1 310 ? -25.939 -4.012 11.043 1.00 80.81 310 GLU A N 1
ATOM 2580 C CA . GLU A 1 310 ? -24.800 -4.822 11.461 1.00 80.81 310 GLU A CA 1
ATOM 2581 C C . GLU A 1 310 ? -24.748 -4.957 12.982 1.00 80.81 310 GLU A C 1
ATOM 2583 O O . GLU A 1 310 ? -24.832 -3.973 13.717 1.00 80.81 310 GLU A O 1
ATOM 2588 N N . SER A 1 311 ? -24.603 -6.197 13.443 1.00 83.50 311 SER A N 1
ATOM 2589 C CA . SER A 1 311 ? -24.442 -6.502 14.857 1.00 83.50 311 SER A CA 1
ATOM 2590 C C . SER A 1 311 ? -23.132 -5.931 15.391 1.00 83.50 311 SER A C 1
ATOM 2592 O O . SER A 1 311 ? -22.090 -6.046 14.743 1.00 83.50 311 SER A O 1
ATOM 2594 N N . VAL A 1 312 ? -23.181 -5.384 16.601 1.00 85.44 312 VAL A N 1
ATOM 2595 C CA . VAL A 1 312 ? -22.026 -4.811 17.299 1.00 85.44 312 VAL A CA 1
ATOM 2596 C C . VAL A 1 312 ? -21.539 -5.820 18.328 1.00 85.44 312 VAL A C 1
ATOM 2598 O O . VAL A 1 312 ? -22.335 -6.314 19.124 1.00 85.44 312 VAL A O 1
ATOM 2601 N N . ARG A 1 313 ? -20.247 -6.142 18.322 1.00 84.62 313 ARG A N 1
ATOM 2602 C CA . ARG A 1 313 ? -19.662 -7.043 19.323 1.00 84.62 313 ARG A CA 1
ATOM 2603 C C . ARG A 1 313 ? -19.262 -6.256 20.561 1.00 84.62 313 ARG A C 1
ATOM 2605 O O . ARG A 1 313 ? -18.632 -5.208 20.428 1.00 84.62 313 ARG A O 1
ATOM 2612 N N . GLU A 1 314 ? -19.552 -6.777 21.743 1.00 84.19 314 GLU A N 1
ATOM 2613 C CA . GLU A 1 314 ? -18.985 -6.276 22.993 1.00 84.19 314 GLU A CA 1
ATOM 2614 C C . GLU A 1 314 ? -18.115 -7.349 23.641 1.00 84.19 314 GLU A C 1
ATOM 2616 O O . GLU A 1 314 ? -18.507 -8.511 23.768 1.00 84.19 314 GLU A O 1
ATOM 2621 N N . VAL A 1 315 ? -16.920 -6.939 24.062 1.00 82.88 315 VAL A N 1
ATOM 2622 C CA . VAL A 1 315 ? -16.011 -7.774 24.840 1.00 82.88 315 VAL A CA 1
ATOM 2623 C C . VAL A 1 315 ? -15.745 -7.089 26.173 1.00 82.88 315 VAL A C 1
ATOM 2625 O O . VAL A 1 315 ? -15.032 -6.087 26.244 1.00 82.88 315 VAL A O 1
ATOM 2628 N N . VAL A 1 316 ? -16.299 -7.666 27.234 1.00 84.56 316 VAL A N 1
ATOM 2629 C CA . VAL A 1 316 ? -15.963 -7.336 28.617 1.00 84.56 316 VAL A CA 1
ATOM 2630 C C . VAL A 1 316 ? -14.691 -8.099 28.971 1.00 84.56 316 VAL A C 1
ATOM 2632 O O . VAL A 1 316 ? -14.675 -9.334 28.971 1.00 84.56 316 VAL A O 1
ATOM 2635 N N . VAL A 1 317 ? -13.612 -7.381 29.256 1.00 77.81 317 VAL A N 1
ATOM 2636 C CA . VAL A 1 317 ? -12.321 -7.973 29.605 1.00 77.81 317 VAL A CA 1
ATOM 2637 C C . VAL A 1 317 ? -12.353 -8.436 31.060 1.00 77.81 317 VAL A C 1
ATOM 2639 O O . VAL A 1 317 ? -12.696 -7.675 31.966 1.00 77.81 317 VAL A O 1
ATOM 2642 N N . ARG A 1 318 ? -11.984 -9.699 31.294 1.00 71.69 318 ARG A N 1
ATOM 2643 C CA . ARG A 1 318 ? -11.864 -10.259 32.647 1.00 71.69 318 ARG A CA 1
ATOM 2644 C C . ARG A 1 318 ? -10.769 -9.545 33.443 1.00 71.69 318 ARG A C 1
ATOM 2646 O O . ARG A 1 318 ? -9.692 -9.268 32.913 1.00 71.69 318 ARG A O 1
ATOM 2653 N N . ALA A 1 319 ? -11.026 -9.278 34.721 1.00 74.44 319 ALA A N 1
ATOM 2654 C CA . ALA A 1 319 ? -10.102 -8.545 35.574 1.00 74.44 319 ALA A CA 1
ATOM 2655 C C . ALA A 1 319 ? -8.781 -9.295 35.764 1.00 74.44 319 ALA A C 1
ATOM 2657 O O . ALA A 1 319 ? -8.759 -10.503 35.972 1.00 74.44 319 ALA A O 1
ATOM 2658 N N . MET A 1 320 ? -7.681 -8.540 35.781 1.00 72.88 320 MET A N 1
ATOM 2659 C CA . MET A 1 320 ? -6.323 -9.037 36.052 1.00 72.88 320 MET A CA 1
ATOM 2660 C C . MET A 1 320 ? -6.072 -9.392 37.523 1.00 72.88 320 MET A C 1
ATOM 2662 O O . MET A 1 320 ? -4.975 -9.822 37.874 1.00 72.88 320 MET A O 1
ATOM 2666 N N . MET A 1 321 ? -7.060 -9.185 38.394 1.00 71.00 321 MET A N 1
ATOM 2667 C CA . MET A 1 321 ? -6.972 -9.580 39.795 1.00 71.00 321 MET A CA 1
ATOM 2668 C C . MET A 1 321 ? -6.864 -11.104 39.886 1.00 71.00 321 MET A C 1
ATOM 2670 O O . MET A 1 321 ? -7.546 -11.824 39.160 1.00 71.00 321 MET A O 1
ATOM 2674 N N . GLY A 1 322 ? -6.000 -11.591 40.779 1.00 62.53 322 GLY A N 1
ATOM 2675 C CA . GLY A 1 322 ? -5.627 -13.009 40.834 1.00 62.53 322 GLY A CA 1
ATOM 2676 C C . GLY A 1 322 ? -6.793 -13.974 41.065 1.00 62.53 322 GLY A C 1
ATOM 2677 O O . GLY A 1 322 ? -6.714 -15.116 40.641 1.00 62.53 322 GLY A O 1
ATOM 2678 N N . GLU A 1 323 ? -7.886 -13.520 41.682 1.00 72.69 323 GLU A N 1
ATOM 2679 C CA . GLU A 1 323 ? -9.097 -14.325 41.901 1.00 72.69 323 GLU A CA 1
ATOM 2680 C C . GLU A 1 323 ? -9.938 -14.548 40.629 1.00 72.69 323 GLU A C 1
ATOM 2682 O O . GLU A 1 323 ? -10.788 -15.434 40.606 1.00 72.69 323 GLU A O 1
ATOM 2687 N N . PHE A 1 324 ? -9.683 -13.776 39.567 1.00 69.56 324 PHE A N 1
ATOM 2688 C CA . PHE A 1 324 ? -10.380 -13.865 38.282 1.00 69.56 324 PHE A CA 1
ATOM 2689 C C . PHE A 1 324 ? -9.464 -14.351 37.149 1.00 69.56 324 PHE A C 1
ATOM 2691 O O . PHE A 1 324 ? -9.815 -14.213 35.984 1.00 69.56 324 PHE A O 1
ATOM 2698 N N . ASP A 1 325 ? -8.285 -14.908 37.438 1.00 61.84 325 ASP A N 1
ATOM 2699 C CA . ASP A 1 325 ? -7.354 -15.512 36.463 1.00 61.84 325 ASP A CA 1
ATOM 2700 C C . ASP A 1 325 ? -6.814 -14.606 35.331 1.00 61.84 325 ASP A C 1
ATOM 2702 O O . ASP A 1 325 ? -5.967 -15.055 34.557 1.00 61.84 325 ASP A O 1
ATOM 2706 N N . GLY A 1 326 ? -7.250 -13.344 35.233 1.00 56.56 326 GLY A N 1
ATOM 2707 C CA . GLY A 1 326 ? -6.774 -12.357 34.264 1.00 56.56 326 GLY A CA 1
ATOM 2708 C C . GLY A 1 326 ? -7.097 -12.644 32.797 1.00 56.56 326 GLY A C 1
ATOM 2709 O O . GLY A 1 326 ? -6.976 -13.762 32.296 1.00 56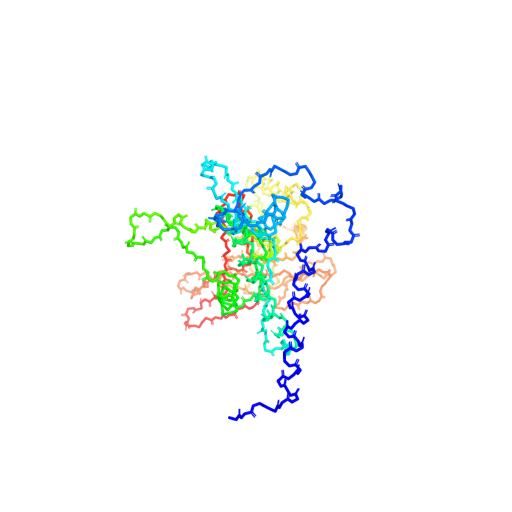.56 326 GLY A O 1
ATOM 2710 N N . GLN A 1 327 ? -7.452 -11.595 32.052 1.00 63.75 327 GLN A N 1
ATOM 2711 C CA . GLN A 1 327 ? -7.396 -11.615 30.591 1.00 63.75 327 GLN A CA 1
ATOM 2712 C C . GLN A 1 327 ? -6.652 -10.391 30.072 1.00 63.75 327 GLN A C 1
ATOM 2714 O O . GLN A 1 327 ? -6.954 -9.251 30.412 1.00 63.75 327 GLN A O 1
ATOM 2719 N N . THR A 1 328 ? -5.699 -10.642 29.180 1.00 55.97 328 THR A N 1
ATOM 2720 C CA . THR A 1 328 ? -5.079 -9.614 28.344 1.00 55.97 328 THR A CA 1
ATOM 2721 C C . THR A 1 328 ? -5.339 -9.955 26.885 1.00 55.97 328 THR A C 1
ATOM 2723 O O . THR A 1 328 ? -5.332 -11.133 26.518 1.00 55.97 328 THR A O 1
ATOM 2726 N N . GLY A 1 329 ? -5.608 -8.935 26.073 1.00 56.88 329 GLY A N 1
ATOM 2727 C CA . GLY A 1 329 ? -5.928 -9.053 24.655 1.00 56.88 329 GLY A CA 1
ATOM 2728 C C . GLY A 1 329 ? -5.329 -7.891 23.865 1.00 56.88 329 GLY A C 1
ATOM 2729 O O . GLY A 1 329 ? -5.175 -6.795 24.395 1.00 56.88 329 GLY A O 1
ATOM 2730 N N . ILE A 1 330 ? -4.987 -8.120 22.597 1.00 51.31 330 ILE A N 1
ATOM 2731 C CA . ILE A 1 330 ? -4.406 -7.101 21.701 1.00 51.31 330 ILE A CA 1
ATOM 2732 C C . ILE A 1 330 ? -5.420 -6.761 20.607 1.00 51.31 330 ILE A C 1
ATOM 2734 O O . ILE A 1 330 ? -5.565 -7.575 19.725 1.00 51.31 330 ILE A O 1
ATOM 2738 N N . LEU A 1 331 ? -6.109 -5.613 20.587 1.00 53.09 331 LEU A N 1
ATOM 2739 C CA . LEU A 1 331 ? -7.011 -5.257 19.467 1.00 53.09 331 LEU A CA 1
ATOM 2740 C C . LEU A 1 331 ? -6.249 -4.902 18.173 1.00 53.09 331 LEU A C 1
ATOM 2742 O O . LEU A 1 331 ? -5.099 -4.477 18.197 1.00 53.09 331 LEU A O 1
ATOM 2746 N N . THR A 1 332 ? -6.904 -5.105 17.030 1.00 45.56 332 THR A N 1
ATOM 2747 C CA . THR A 1 332 ? -6.292 -5.261 15.713 1.00 45.56 332 THR A CA 1
ATOM 2748 C C . THR A 1 332 ? -7.147 -4.699 14.617 1.00 45.56 332 THR A C 1
ATOM 2750 O O . THR A 1 332 ? -8.204 -5.247 14.314 1.00 45.56 332 THR A O 1
ATOM 2753 N N . GLY A 1 333 ? -6.634 -3.677 13.961 1.00 51.06 333 GLY A N 1
ATOM 2754 C CA . GLY A 1 333 ? -7.153 -3.203 12.694 1.00 51.06 333 GLY A CA 1
ATOM 2755 C C . GLY A 1 333 ? -5.982 -2.828 11.805 1.00 51.06 333 GLY A C 1
ATOM 2756 O O . GLY A 1 333 ? -4.884 -2.565 12.295 1.00 51.06 333 GLY A O 1
ATOM 2757 N N . ILE A 1 334 ? -6.215 -2.798 10.499 1.00 47.34 334 ILE A N 1
ATOM 2758 C CA . ILE A 1 334 ? -5.338 -2.051 9.603 1.00 47.34 334 ILE A CA 1
ATOM 2759 C C . ILE A 1 334 ? -5.700 -0.586 9.846 1.00 47.34 334 ILE A C 1
ATOM 2761 O O . ILE A 1 334 ? -6.811 -0.176 9.535 1.00 47.34 334 ILE A O 1
ATOM 2765 N N . LEU A 1 335 ? -4.812 0.176 10.484 1.00 44.69 335 LEU A N 1
ATOM 2766 C CA . LEU A 1 335 ? -4.980 1.619 10.638 1.00 44.69 335 LEU A CA 1
ATOM 2767 C C . LEU A 1 335 ? -4.107 2.313 9.604 1.00 44.69 335 LEU A C 1
ATOM 2769 O O . LEU A 1 335 ? -2.884 2.185 9.634 1.00 44.69 335 LEU A O 1
ATOM 2773 N N . MET A 1 336 ? -4.732 3.072 8.709 1.00 42.22 336 MET A N 1
ATOM 2774 C CA . MET A 1 336 ? -4.001 3.909 7.770 1.00 42.22 336 MET A CA 1
ATOM 2775 C C . MET A 1 336 ? -3.938 5.333 8.307 1.00 42.22 336 MET A C 1
ATOM 2777 O O . MET A 1 336 ? -4.892 6.100 8.201 1.00 42.22 336 MET A O 1
ATOM 2781 N N . MET A 1 337 ? -2.809 5.678 8.924 1.00 36.34 337 MET A N 1
ATOM 2782 C CA . MET A 1 337 ? -2.542 7.044 9.359 1.00 36.34 337 MET A CA 1
ATOM 2783 C C . MET A 1 337 ? -1.878 7.795 8.203 1.00 36.34 337 MET A C 1
ATOM 2785 O O . MET A 1 337 ? -0.720 7.541 7.873 1.00 36.34 337 MET A O 1
ATOM 2789 N N . LEU A 1 338 ? -2.613 8.704 7.559 1.00 33.09 338 LEU A N 1
ATOM 2790 C CA . LEU A 1 338 ? -2.056 9.564 6.517 1.00 33.09 338 LEU 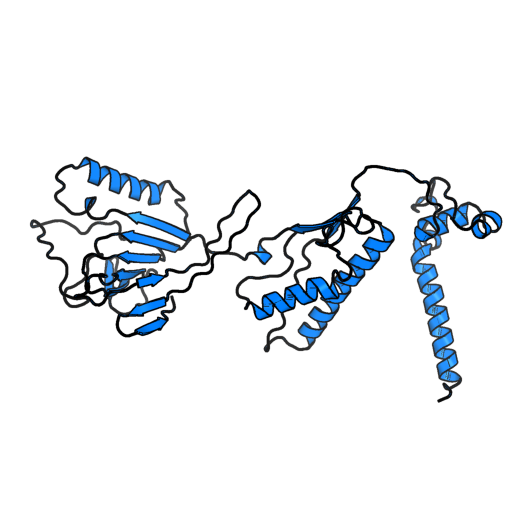A CA 1
ATOM 2791 C C . LEU A 1 338 ? -1.167 10.632 7.178 1.00 33.09 338 LEU A C 1
ATOM 2793 O O . LEU A 1 338 ? -1.642 11.677 7.618 1.00 33.09 338 LEU A O 1
ATOM 2797 N N . VAL A 1 339 ? 0.132 10.358 7.293 1.00 33.12 339 VAL A N 1
ATOM 2798 C CA . VAL A 1 339 ? 1.113 11.334 7.781 1.00 33.12 339 VAL A CA 1
ATOM 2799 C C . VAL A 1 339 ? 1.593 12.156 6.585 1.00 33.12 339 VAL A C 1
ATOM 2801 O O . VAL A 1 339 ? 2.347 11.661 5.754 1.00 33.12 339 VAL A O 1
ATOM 2804 N N . ILE A 1 340 ? 1.193 13.430 6.499 1.00 31.88 340 ILE A N 1
ATOM 2805 C CA . ILE A 1 340 ? 1.611 14.369 5.429 1.00 31.88 340 ILE A CA 1
ATOM 2806 C C . ILE A 1 340 ? 3.127 14.711 5.496 1.00 31.88 340 ILE A C 1
ATOM 2808 O O . ILE A 1 340 ? 3.649 15.466 4.685 1.00 31.88 340 ILE A O 1
ATOM 2812 N N . LEU A 1 341 ? 3.891 14.095 6.404 1.00 30.84 341 LEU A N 1
ATOM 2813 C CA . LEU A 1 341 ? 5.345 14.238 6.517 1.00 30.84 341 LEU A CA 1
ATOM 2814 C C . LEU A 1 341 ? 6.041 12.873 6.687 1.00 30.84 341 LEU A C 1
ATOM 2816 O O . LEU A 1 341 ? 6.347 12.439 7.792 1.00 30.84 341 LEU A O 1
ATOM 2820 N N . GLY A 1 342 ? 6.316 12.208 5.562 1.00 29.70 342 GLY A N 1
ATOM 2821 C CA . GLY A 1 342 ? 7.549 11.435 5.353 1.00 29.70 342 GLY A CA 1
ATOM 2822 C C . GLY A 1 342 ? 7.782 10.117 6.102 1.00 29.70 342 GLY A C 1
ATOM 2823 O O . GLY A 1 342 ? 8.834 9.524 5.883 1.00 29.70 342 GLY A O 1
ATOM 2824 N N . ILE A 1 343 ? 6.866 9.616 6.937 1.00 28.84 343 ILE A N 1
ATOM 2825 C CA . ILE A 1 343 ? 6.974 8.267 7.524 1.00 28.84 343 ILE A CA 1
ATOM 2826 C C . ILE A 1 343 ? 5.592 7.606 7.523 1.00 28.84 343 ILE A C 1
ATOM 2828 O O . ILE A 1 343 ? 4.717 7.975 8.302 1.00 28.84 343 ILE A O 1
ATOM 2832 N N . SER A 1 344 ? 5.403 6.613 6.651 1.00 28.31 344 SER A N 1
ATOM 2833 C CA . SER A 1 344 ? 4.236 5.728 6.689 1.00 28.31 344 SER A CA 1
ATOM 2834 C C . SER A 1 344 ? 4.520 4.589 7.670 1.00 28.31 344 SER A C 1
ATOM 2836 O O . SER A 1 344 ? 5.431 3.791 7.450 1.00 28.31 344 SER A O 1
ATOM 2838 N N . ILE A 1 345 ? 3.780 4.538 8.779 1.00 28.55 345 ILE A N 1
ATOM 2839 C CA . ILE A 1 345 ? 3.819 3.427 9.736 1.00 28.55 345 ILE A CA 1
ATOM 2840 C C . ILE A 1 345 ? 2.545 2.613 9.520 1.00 28.55 345 ILE A C 1
ATOM 2842 O O . ILE A 1 345 ? 1.464 3.033 9.922 1.00 28.55 345 ILE A O 1
ATOM 2846 N N . SER A 1 346 ? 2.672 1.444 8.890 1.00 29.70 346 SER A N 1
ATOM 2847 C CA . SER A 1 346 ? 1.601 0.446 8.870 1.00 29.70 346 SER A CA 1
ATOM 2848 C C . SER A 1 346 ? 1.736 -0.425 10.118 1.00 29.70 346 SER A C 1
ATOM 2850 O O . SER A 1 346 ? 2.689 -1.197 10.246 1.00 29.70 346 SER A O 1
ATOM 2852 N N . VAL A 1 347 ? 0.825 -0.266 11.080 1.00 27.66 347 VAL A N 1
ATOM 2853 C CA . VAL A 1 347 ? 0.789 -1.108 12.282 1.00 27.66 347 VAL A CA 1
ATOM 2854 C C . VAL A 1 347 ? -0.137 -2.286 12.002 1.00 27.66 347 VAL A C 1
ATOM 2856 O O . VAL A 1 347 ? -1.349 -2.126 11.901 1.00 27.66 347 VAL A O 1
ATOM 2859 N N . THR A 1 348 ? 0.438 -3.481 11.884 1.00 26.45 348 THR A N 1
ATOM 2860 C CA . THR A 1 348 ? -0.317 -4.739 11.921 1.00 26.45 348 THR A CA 1
ATOM 2861 C C . THR A 1 348 ? -0.320 -5.241 13.362 1.00 26.45 348 T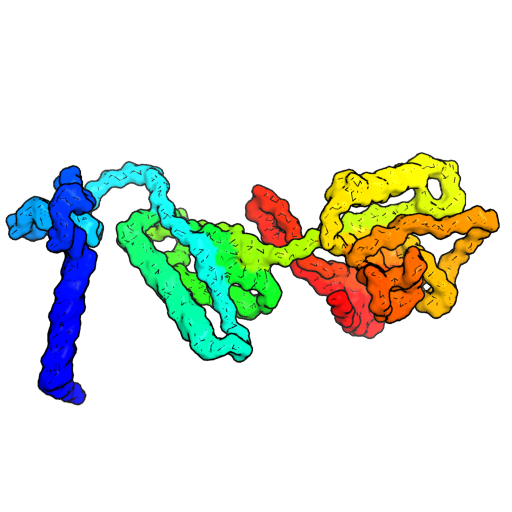HR A C 1
ATOM 2863 O O . THR A 1 348 ? 0.745 -5.502 13.917 1.00 26.45 348 THR A O 1
ATOM 2866 N N . ALA A 1 349 ? -1.487 -5.406 13.980 1.00 28.47 349 ALA A N 1
ATOM 2867 C CA . ALA A 1 349 ? -1.611 -6.083 15.274 1.00 28.47 349 ALA A CA 1
ATOM 2868 C C . ALA A 1 349 ? -2.499 -7.336 15.131 1.00 28.47 349 ALA A C 1
ATOM 2870 O O . ALA A 1 349 ? -3.240 -7.430 14.161 1.00 28.47 349 ALA A O 1
ATOM 2871 N N . ARG A 1 350 ? -2.417 -8.314 16.060 1.00 29.75 350 ARG A N 1
ATOM 2872 C CA . ARG A 1 350 ? -3.215 -9.577 16.118 1.00 29.75 350 ARG A CA 1
ATOM 2873 C C . ARG A 1 350 ? -3.951 -9.739 17.474 1.00 29.75 350 ARG A C 1
ATOM 2875 O O . ARG A 1 350 ? -3.302 -9.560 18.492 1.00 29.75 350 ARG A O 1
ATOM 2882 N N . LEU A 1 351 ? -5.246 -10.122 17.493 1.00 28.47 351 LEU A N 1
ATOM 2883 C CA . LEU A 1 351 ? -6.060 -10.343 18.707 1.00 28.47 351 LEU A CA 1
ATOM 2884 C C . LEU A 1 351 ? -5.746 -11.702 19.294 1.00 28.47 351 LEU A C 1
ATOM 2886 O O . LEU A 1 351 ? -6.301 -12.726 18.906 1.00 28.47 351 LEU A O 1
ATOM 2890 N N . LEU A 1 352 ? -4.804 -11.682 20.229 1.00 26.59 352 LEU A N 1
ATOM 2891 C CA . LEU A 1 352 ? -4.411 -12.814 21.045 1.00 26.59 352 LEU A CA 1
ATOM 2892 C C . LEU A 1 352 ? -4.894 -12.571 22.465 1.00 26.59 352 LEU A C 1
ATOM 2894 O O . LEU A 1 352 ? -4.391 -11.671 23.131 1.00 26.59 352 LEU A O 1
ATOM 2898 N N . PHE A 1 353 ? -5.847 -13.384 22.920 1.00 31.34 353 PHE A N 1
ATOM 2899 C CA . PHE A 1 353 ? -6.178 -13.468 24.336 1.00 31.34 353 PHE A CA 1
ATOM 2900 C C . PHE A 1 353 ? -5.314 -14.541 24.992 1.00 31.34 353 PHE A C 1
ATOM 2902 O O . PHE A 1 353 ? -5.358 -15.701 24.571 1.00 31.34 353 PHE A O 1
ATOM 2909 N N . ASN A 1 354 ? -4.553 -14.171 26.023 1.00 29.80 354 ASN A N 1
ATOM 2910 C CA . ASN A 1 354 ? -3.907 -15.141 26.903 1.00 29.80 354 ASN A CA 1
ATOM 2911 C C . ASN A 1 354 ? -4.825 -15.386 28.104 1.00 29.80 354 ASN A C 1
ATOM 2913 O O . ASN A 1 354 ? -5.144 -14.453 28.839 1.00 29.80 354 ASN A O 1
ATOM 2917 N N . THR A 1 355 ? -5.280 -16.627 28.269 1.00 36.00 355 THR A N 1
ATOM 2918 C CA . THR A 1 355 ? -6.022 -17.058 29.461 1.00 36.00 355 THR A CA 1
ATOM 2919 C C . THR A 1 355 ? -5.023 -17.632 30.463 1.00 36.00 355 THR A C 1
ATOM 2921 O O . THR A 1 355 ? -4.097 -18.330 30.045 1.00 36.00 355 THR A O 1
ATOM 2924 N N . GLY A 1 356 ? -5.190 -17.366 31.764 1.00 30.45 356 GLY A N 1
ATOM 2925 C CA . GLY A 1 356 ? -4.275 -17.753 32.858 1.00 30.45 356 GLY A CA 1
ATOM 2926 C C . GLY A 1 356 ? -3.883 -19.242 32.984 1.00 30.45 356 GLY A C 1
ATOM 2927 O O . GLY A 1 356 ? -3.157 -19.601 33.901 1.00 30.45 356 GLY A O 1
ATOM 2928 N N . GLY A 1 357 ? -4.300 -20.110 32.056 1.00 33.75 357 GLY A N 1
ATOM 2929 C CA . GLY A 1 357 ? -3.876 -21.509 31.920 1.00 33.75 357 GLY A CA 1
ATOM 2930 C C . GLY A 1 357 ? -2.882 -21.793 30.781 1.00 33.75 357 GLY A C 1
ATOM 2931 O O . GLY A 1 357 ? -2.676 -22.957 30.444 1.00 33.75 357 GLY A O 1
ATOM 2932 N N . GLY A 1 358 ? -2.296 -20.775 30.137 1.00 28.67 358 GLY A N 1
ATOM 2933 C CA . GLY A 1 358 ? -1.306 -20.970 29.063 1.00 28.67 358 GLY A CA 1
ATOM 2934 C C . GLY A 1 358 ? -1.896 -21.372 27.703 1.00 28.67 358 GLY A C 1
ATOM 2935 O O . GLY A 1 358 ? -1.158 -21.794 26.814 1.00 28.67 358 GLY A O 1
ATOM 2936 N N . GLN A 1 359 ? -3.213 -21.228 27.512 1.00 26.84 359 GLN A N 1
ATOM 2937 C CA . GLN A 1 359 ? -3.850 -21.368 26.203 1.00 26.84 359 GLN A CA 1
ATOM 2938 C C . GLN A 1 359 ? -4.172 -19.993 25.613 1.00 26.84 359 GLN A C 1
ATOM 2940 O O . GLN A 1 359 ? -4.999 -19.242 26.139 1.00 26.84 359 GLN A O 1
ATOM 2945 N N . ALA A 1 360 ? -3.526 -19.692 24.487 1.00 26.36 360 ALA A N 1
ATOM 2946 C CA . ALA A 1 360 ? -3.857 -18.559 23.640 1.00 26.36 360 ALA A CA 1
ATOM 2947 C C . ALA A 1 360 ? -5.034 -18.934 22.727 1.00 26.36 360 ALA A C 1
ATOM 2949 O O . ALA A 1 360 ? -4.936 -19.889 21.951 1.00 26.36 360 ALA A O 1
ATOM 2950 N N . LYS A 1 361 ? -6.146 -18.196 22.800 1.00 28.23 361 LYS A N 1
ATOM 2951 C CA . LYS A 1 361 ? -7.250 -18.334 21.835 1.00 28.23 361 LYS A CA 1
ATOM 2952 C C . LYS A 1 361 ? -7.111 -17.264 20.755 1.00 28.23 361 LYS A C 1
ATOM 2954 O O . LYS A 1 361 ? -7.086 -16.073 21.059 1.00 28.23 361 LYS A O 1
ATOM 2959 N N . LEU A 1 362 ? -7.027 -17.707 19.499 1.00 26.64 362 LEU A N 1
ATOM 2960 C CA . LEU A 1 362 ? -7.155 -16.846 18.324 1.00 26.64 362 LEU A CA 1
ATOM 2961 C C . LEU A 1 362 ? -8.647 -16.585 18.080 1.00 26.64 362 LEU A C 1
ATOM 2963 O O . LEU A 1 362 ? -9.413 -17.534 17.910 1.00 26.64 362 LEU A O 1
ATOM 2967 N N . LEU A 1 363 ? -9.055 -15.319 18.058 1.00 27.92 363 LEU A N 1
ATOM 2968 C CA . LEU A 1 363 ? -10.422 -14.905 17.738 1.00 27.92 363 LEU A CA 1
ATOM 2969 C C . LEU A 1 363 ? -10.393 -14.105 16.434 1.00 27.92 363 LEU A C 1
ATOM 2971 O O . LEU A 1 363 ? -9.751 -13.061 16.358 1.00 27.92 363 LEU A O 1
ATOM 2975 N N . TYR A 1 364 ? -11.059 -14.630 15.406 1.00 24.02 364 TYR A N 1
ATOM 2976 C CA . TYR A 1 364 ? -11.249 -13.949 14.127 1.00 24.02 364 TYR A CA 1
ATOM 2977 C C . TYR A 1 364 ? -12.404 -12.943 14.271 1.00 24.02 364 TYR A C 1
ATOM 2979 O O . TYR A 1 364 ? -13.430 -13.282 14.868 1.00 24.02 364 TYR A O 1
ATOM 2987 N N . LEU A 1 365 ? -12.198 -11.710 13.796 1.00 29.00 365 LEU A N 1
ATOM 2988 C CA . LEU A 1 365 ? -13.223 -10.664 13.684 1.00 29.00 365 LEU A CA 1
ATOM 2989 C C . LEU A 1 365 ? -13.906 -10.737 12.320 1.00 29.00 365 LEU A C 1
ATOM 2991 O O . LEU A 1 365 ? -13.173 -10.968 11.330 1.00 29.00 365 LEU A O 1
#

InterPro domains:
  IPR004843 Calcineurin-like, phosphoesterase domain [PF00149] (81-285)
  IPR029052 Metallo-dependent phosphatase-like [SSF56300] (82-321)
  IPR033308 PGAP5/Cdc1/Ted1 [PTHR13315] (9-194)

Sequence (365 aa):
MAISPKIKALVDLATVIAILLNFFVYFYPDIVNPTEKCNWYNAPEQKSKYTFLNNNLPTDWVNKLVLNFPSLKEQEEVVSNDIHMLLFGDPQINGNWPSTKYIKRLDNYGNDYYLGHIYNTMKRRLNPSHVTVMGDLFSSQWILDSEFYNRTYRFQSRVYNDVYDWVYRNRSIPNYDQPLFINLTGNHDIGYSDEWRIVVLDSLTLEGPALQEEFVNYTWSFLENLRDRENPNFKGSTILLTHVPMYKKAGLCRDGPEHKYYINNEKEPYKNGKSGIILTGHDHEGCDDWYNYINGEWIASKEKQSAERESVREVVVRAMMGEFDGQTGILTGILMMLVILGISISVTARLLFNTGGGQAKLLYL